Protein AF-A0A9X3HU05-F1 (afdb_monomer_lite)

Structure (mmCIF, N/CA/C/O backbone):
data_AF-A0A9X3HU05-F1
#
_entry.id   AF-A0A9X3HU05-F1
#
loop_
_atom_site.group_PDB
_atom_site.id
_atom_site.type_symbol
_atom_site.label_atom_id
_atom_site.label_alt_id
_atom_site.label_comp_id
_atom_site.label_asym_id
_atom_site.label_entity_id
_atom_site.label_seq_id
_atom_site.pdbx_PDB_ins_code
_atom_site.Cartn_x
_atom_site.Cartn_y
_atom_site.Cartn_z
_atom_site.occupancy
_atom_site.B_iso_or_equiv
_atom_site.auth_seq_id
_atom_site.auth_comp_id
_atom_site.auth_asym_id
_atom_site.auth_atom_id
_atom_site.pdbx_PDB_model_num
ATOM 1 N N . LEU A 1 1 ? 10.116 -12.527 9.201 1.00 51.62 1 LEU A N 1
ATOM 2 C CA . LEU A 1 1 ? 9.629 -12.892 7.849 1.00 51.62 1 LEU A CA 1
ATOM 3 C C . LEU A 1 1 ? 10.743 -13.505 7.012 1.00 51.62 1 LEU A C 1
ATOM 5 O O . LEU A 1 1 ? 10.622 -14.679 6.705 1.00 51.62 1 LEU A O 1
ATOM 9 N N . ALA A 1 2 ? 11.841 -12.784 6.752 1.00 57.22 2 ALA A N 1
ATOM 10 C CA . ALA A 1 2 ? 12.994 -13.308 6.006 1.00 57.22 2 ALA A CA 1
ATOM 11 C C . ALA A 1 2 ? 13.538 -14.643 6.559 1.00 57.22 2 ALA A C 1
ATOM 13 O O . ALA A 1 2 ? 13.707 -15.584 5.799 1.00 57.22 2 ALA A O 1
ATOM 14 N N . SER A 1 3 ? 13.703 -14.777 7.881 1.00 61.94 3 SER A N 1
ATOM 15 C CA . SER A 1 3 ? 14.203 -16.021 8.495 1.00 61.94 3 SER A CA 1
ATOM 16 C C . SER A 1 3 ? 13.228 -17.201 8.402 1.00 61.94 3 SER A C 1
ATOM 18 O O . SER A 1 3 ? 13.656 -18.339 8.285 1.00 61.94 3 SER A O 1
ATOM 20 N N . ILE A 1 4 ? 11.917 -16.934 8.432 1.00 67.75 4 ILE A N 1
ATOM 21 C CA . ILE A 1 4 ? 10.882 -17.976 8.315 1.00 67.75 4 ILE A CA 1
ATOM 22 C C . ILE A 1 4 ? 10.811 -18.467 6.866 1.00 67.75 4 ILE A C 1
ATOM 24 O O . ILE A 1 4 ? 10.758 -19.668 6.641 1.00 67.75 4 ILE A O 1
ATOM 28 N N . LEU A 1 5 ? 10.887 -17.543 5.901 1.00 62.59 5 LEU A N 1
ATOM 29 C CA . LEU A 1 5 ? 10.978 -17.853 4.473 1.00 62.59 5 LEU A CA 1
ATOM 30 C C . LEU A 1 5 ? 12.241 -18.650 4.147 1.00 62.59 5 LEU A C 1
ATOM 32 O O . LEU A 1 5 ? 12.163 -19.660 3.457 1.00 62.59 5 LEU A O 1
ATOM 36 N N . HIS A 1 6 ? 13.387 -18.234 4.689 1.00 67.19 6 HIS A N 1
ATOM 37 C CA . HIS A 1 6 ? 14.652 -18.935 4.495 1.00 67.19 6 HIS A CA 1
ATOM 38 C C . HIS A 1 6 ? 14.577 -20.381 4.996 1.00 67.19 6 HIS A C 1
ATOM 40 O O . HIS A 1 6 ? 14.910 -21.295 4.252 1.00 67.19 6 HIS A O 1
ATOM 46 N N . PHE A 1 7 ? 14.025 -20.588 6.194 1.00 69.88 7 PHE A N 1
ATOM 47 C CA . PHE A 1 7 ? 13.842 -21.923 6.760 1.00 69.88 7 PHE A CA 1
ATOM 48 C C . PHE A 1 7 ? 12.884 -22.790 5.924 1.00 69.88 7 PHE A C 1
ATOM 50 O O . PHE A 1 7 ? 13.154 -23.966 5.686 1.00 69.88 7 PHE A O 1
ATOM 57 N N . THR A 1 8 ? 11.781 -22.223 5.419 1.00 66.31 8 THR A N 1
ATOM 58 C CA . THR A 1 8 ? 10.846 -22.960 4.550 1.00 66.31 8 THR A CA 1
ATOM 59 C C . THR A 1 8 ? 11.425 -23.295 3.174 1.00 66.31 8 THR A C 1
ATOM 61 O O . THR A 1 8 ? 11.107 -24.354 2.641 1.00 66.31 8 THR A O 1
ATOM 64 N N . TYR A 1 9 ? 12.282 -22.439 2.611 1.00 66.06 9 TYR A N 1
ATOM 65 C CA . TYR A 1 9 ? 12.933 -22.689 1.321 1.00 66.06 9 TYR A CA 1
ATOM 66 C C . TYR A 1 9 ? 14.074 -23.703 1.427 1.00 66.06 9 TYR A C 1
ATOM 68 O O . TYR A 1 9 ? 14.198 -24.566 0.565 1.00 66.06 9 TYR A O 1
ATOM 76 N N . GLU A 1 10 ? 14.851 -23.662 2.511 1.00 65.75 10 GLU A N 1
ATOM 77 C CA . GLU A 1 10 ? 15.947 -24.608 2.751 1.00 65.75 10 GLU A CA 1
ATOM 78 C C . GLU A 1 10 ? 15.428 -26.031 3.028 1.00 65.75 10 GLU A C 1
ATOM 80 O O . GLU A 1 10 ? 16.013 -27.011 2.577 1.00 65.75 10 GLU A O 1
ATOM 85 N N . THR A 1 11 ? 14.277 -26.153 3.703 1.00 67.44 11 THR A N 1
ATOM 86 C CA . THR A 1 11 ? 13.658 -27.459 4.009 1.00 67.44 11 THR A CA 1
ATOM 87 C C . THR A 1 11 ? 12.870 -28.039 2.822 1.00 67.44 11 THR A C 1
ATOM 89 O O . THR A 1 11 ? 12.583 -29.234 2.797 1.00 67.44 11 THR A O 1
ATOM 92 N N . GLY A 1 12 ? 12.475 -27.200 1.856 1.00 63.91 12 GLY A N 1
ATOM 93 C CA . GLY A 1 12 ? 11.529 -27.558 0.795 1.00 63.91 12 GLY A CA 1
ATOM 94 C C . GLY A 1 12 ? 12.118 -27.830 -0.591 1.00 63.91 12 GLY A C 1
ATOM 95 O O . GLY A 1 12 ? 11.363 -28.283 -1.443 1.00 63.91 12 GLY A O 1
ATOM 96 N N . ASP A 1 13 ? 13.396 -27.522 -0.848 1.00 54.66 13 ASP A N 1
ATOM 97 C CA . ASP A 1 13 ? 14.042 -27.544 -2.185 1.00 54.66 13 ASP A CA 1
ATOM 98 C C . ASP A 1 13 ? 13.205 -26.885 -3.312 1.00 54.66 13 ASP A C 1
ATOM 100 O O . ASP A 1 13 ? 13.359 -27.146 -4.504 1.00 54.66 13 ASP A O 1
ATOM 104 N N . LEU A 1 14 ? 12.281 -25.999 -2.934 1.00 57.66 14 LEU A N 1
ATOM 105 C CA . LEU A 1 14 ? 11.483 -25.188 -3.841 1.00 57.66 14 LEU A CA 1
ATOM 106 C C . LEU A 1 14 ? 12.130 -23.805 -3.917 1.00 57.66 14 LEU A C 1
ATOM 108 O O . LEU A 1 14 ? 12.356 -23.174 -2.887 1.00 57.66 14 LEU A O 1
ATOM 112 N N . LEU A 1 15 ? 12.354 -23.315 -5.141 1.00 53.44 15 LEU A N 1
ATOM 113 C CA . LEU A 1 15 ? 12.816 -21.950 -5.450 1.00 53.44 15 LEU A CA 1
ATOM 114 C C . LEU A 1 15 ? 14.292 -21.639 -5.117 1.00 53.44 15 LEU A C 1
ATOM 116 O O . LEU A 1 15 ? 14.658 -20.472 -5.026 1.00 53.44 15 LEU A O 1
ATOM 120 N N . ASN A 1 16 ? 15.171 -22.646 -5.047 1.00 53.44 16 ASN A N 1
ATOM 121 C CA . ASN A 1 16 ? 16.628 -22.435 -4.938 1.00 53.44 16 ASN A CA 1
ATOM 122 C C . ASN A 1 16 ? 17.303 -22.038 -6.275 1.00 53.44 16 ASN A C 1
ATOM 124 O O . ASN A 1 16 ? 18.523 -22.095 -6.419 1.00 53.44 16 ASN A O 1
ATOM 128 N N . GLN A 1 17 ? 16.513 -21.675 -7.290 1.00 56.03 17 GLN A N 1
ATOM 129 C CA . GLN A 1 17 ? 17.034 -21.208 -8.571 1.00 56.03 17 GLN A CA 1
ATOM 130 C C . GLN A 1 17 ? 17.446 -19.743 -8.427 1.00 56.03 17 GLN A C 1
ATOM 132 O O . GLN A 1 17 ? 16.657 -18.903 -7.994 1.00 56.03 17 GLN A O 1
ATOM 137 N N . THR A 1 18 ? 18.691 -19.437 -8.787 1.00 55.31 18 THR A N 1
ATOM 138 C CA . THR A 1 18 ? 19.210 -18.071 -8.855 1.00 55.31 18 THR A CA 1
ATOM 139 C C . THR A 1 18 ? 18.278 -17.230 -9.716 1.00 55.31 18 THR A C 1
ATOM 141 O O . THR A 1 18 ? 18.025 -17.572 -10.871 1.00 55.31 18 THR A O 1
ATOM 144 N N . ALA A 1 19 ? 17.757 -16.135 -9.158 1.00 56.59 19 ALA A N 1
ATOM 145 C CA . ALA A 1 19 ? 16.937 -15.193 -9.903 1.00 56.59 19 ALA A CA 1
ATOM 146 C C . ALA A 1 19 ? 17.760 -14.647 -11.079 1.00 56.59 19 ALA A C 1
ATOM 148 O O . ALA A 1 19 ? 18.665 -13.833 -10.892 1.00 56.59 19 ALA A O 1
ATOM 149 N N . VAL A 1 20 ? 17.480 -15.138 -12.287 1.00 56.09 20 VAL A N 1
ATOM 150 C CA . VAL A 1 20 ? 18.101 -14.639 -13.512 1.00 56.09 20 VAL A CA 1
ATOM 151 C C . VAL A 1 20 ? 17.460 -13.288 -13.795 1.00 56.09 20 VAL A C 1
ATOM 153 O O . VAL A 1 20 ? 16.343 -13.206 -14.302 1.00 56.09 20 VAL A O 1
ATOM 156 N N . THR A 1 21 ? 18.140 -12.212 -13.411 1.00 56.50 21 THR A N 1
ATOM 157 C CA . THR A 1 21 ? 17.694 -10.860 -13.733 1.00 56.50 21 THR A CA 1
ATOM 158 C C . THR A 1 21 ? 17.772 -10.686 -15.243 1.00 56.50 21 THR A C 1
ATOM 160 O O . THR A 1 21 ? 18.860 -10.658 -15.810 1.00 56.50 21 THR A O 1
ATOM 163 N N . ILE A 1 22 ? 16.612 -10.570 -15.892 1.00 61.44 22 ILE A N 1
ATOM 164 C CA . ILE A 1 22 ? 16.466 -10.449 -17.356 1.00 61.44 22 ILE A CA 1
ATOM 165 C C . ILE A 1 22 ? 17.223 -9.225 -17.909 1.00 61.44 22 ILE A C 1
ATOM 167 O O . ILE A 1 22 ? 17.515 -9.152 -19.100 1.00 61.44 22 ILE A O 1
ATOM 171 N N . TRP A 1 23 ? 17.562 -8.264 -17.049 1.00 61.09 23 TRP A N 1
ATOM 172 C CA . TRP A 1 23 ? 18.240 -7.036 -17.421 1.00 61.09 23 TRP A CA 1
ATOM 173 C C . TRP A 1 23 ? 19.420 -6.743 -16.496 1.00 61.09 23 TRP A C 1
ATOM 175 O O . TRP A 1 23 ? 19.241 -6.535 -15.295 1.00 61.09 23 TRP A O 1
ATOM 185 N N . GLN A 1 24 ? 20.612 -6.661 -17.080 1.00 62.22 24 GLN A N 1
ATOM 186 C CA . GLN A 1 24 ? 21.824 -6.183 -16.430 1.00 62.22 24 GLN A CA 1
ATOM 187 C C . GLN A 1 24 ? 22.458 -5.170 -17.395 1.00 62.22 24 GLN A C 1
ATOM 189 O O . GLN A 1 24 ? 22.859 -5.566 -18.486 1.00 62.22 24 GLN A O 1
ATOM 194 N N . PRO A 1 25 ? 22.442 -3.859 -17.093 1.00 62.81 25 PRO A N 1
ATOM 195 C CA . PRO A 1 25 ? 23.038 -2.874 -17.983 1.00 62.81 25 PRO A CA 1
ATOM 196 C C . PRO A 1 25 ? 24.553 -3.086 -18.016 1.00 62.81 25 PRO A C 1
ATOM 198 O O . PRO A 1 25 ? 25.194 -3.096 -16.963 1.00 62.81 25 PRO A O 1
ATOM 201 N N . ASP A 1 26 ? 25.109 -3.258 -19.215 1.00 66.81 26 ASP A N 1
ATOM 202 C CA . ASP A 1 26 ? 26.555 -3.310 -19.407 1.00 66.81 26 ASP A CA 1
ATOM 203 C C . ASP A 1 26 ? 27.175 -2.002 -18.904 1.00 66.81 26 ASP A C 1
ATOM 205 O O . ASP A 1 26 ? 26.731 -0.901 -19.247 1.00 66.81 26 ASP A O 1
ATOM 209 N N . LEU A 1 27 ? 28.184 -2.119 -18.040 1.00 64.44 27 LEU A N 1
ATOM 210 C CA . LEU A 1 27 ? 28.940 -0.969 -17.561 1.00 64.44 27 LEU A CA 1
ATOM 211 C C . LEU A 1 27 ? 29.695 -0.384 -18.756 1.00 64.44 27 LEU A C 1
ATOM 213 O O . LEU A 1 27 ? 30.593 -1.025 -19.294 1.00 64.44 27 LEU A O 1
ATOM 217 N N . ALA A 1 28 ? 29.317 0.820 -19.184 1.00 59.78 28 ALA A N 1
ATOM 218 C CA . ALA A 1 28 ? 30.027 1.529 -20.238 1.00 59.78 28 ALA A CA 1
ATOM 219 C C . ALA A 1 28 ? 31.490 1.749 -19.812 1.00 59.78 28 ALA A C 1
ATOM 221 O O . ALA A 1 28 ? 31.755 2.436 -18.825 1.00 59.78 28 ALA A O 1
ATOM 222 N N . GLU A 1 29 ? 32.431 1.161 -20.554 1.00 64.31 29 GLU A N 1
ATOM 223 C CA . GLU A 1 29 ? 33.877 1.277 -20.307 1.00 64.31 29 GLU A CA 1
ATOM 224 C C . GLU A 1 29 ? 34.433 2.675 -20.662 1.00 64.31 29 GLU A C 1
ATOM 226 O O . GLU A 1 29 ? 35.553 3.011 -20.276 1.00 64.31 29 GLU A O 1
ATOM 231 N N . ASP A 1 30 ? 33.646 3.523 -21.342 1.00 65.69 30 ASP A N 1
ATOM 232 C CA . ASP A 1 30 ? 34.077 4.840 -21.823 1.00 65.69 30 ASP A CA 1
ATOM 233 C C . ASP A 1 30 ? 33.712 6.004 -20.867 1.00 65.69 30 ASP A C 1
ATOM 235 O O . ASP A 1 30 ? 32.532 6.256 -20.607 1.00 65.69 30 ASP A O 1
ATOM 239 N N . PRO A 1 31 ? 34.687 6.824 -20.417 1.00 68.88 31 PRO A N 1
ATOM 240 C CA . PRO A 1 31 ? 34.498 7.892 -19.422 1.00 68.88 31 PRO A CA 1
ATOM 241 C C . PRO A 1 31 ? 33.864 9.186 -19.981 1.00 68.88 31 PRO A C 1
ATOM 243 O O . PRO A 1 31 ? 34.002 10.261 -19.393 1.00 68.88 31 PRO A O 1
ATOM 246 N N . SER A 1 32 ? 33.190 9.132 -21.134 1.00 83.75 32 SER A N 1
ATOM 247 C CA . SER A 1 32 ? 32.610 10.321 -21.771 1.00 83.75 32 SER A CA 1
ATOM 248 C C . SER A 1 32 ? 31.313 10.755 -21.084 1.00 83.75 32 SER A C 1
ATOM 250 O O . SER A 1 32 ? 30.319 10.026 -21.081 1.00 83.75 32 SER A O 1
ATOM 252 N N . TYR A 1 33 ? 31.278 11.992 -20.575 1.00 84.69 33 TYR A N 1
ATOM 253 C CA . TYR A 1 33 ? 30.097 12.573 -19.920 1.00 84.69 33 TYR A CA 1
ATOM 254 C C . TYR A 1 33 ? 28.836 12.574 -20.805 1.00 84.69 33 TYR A C 1
ATOM 256 O O . TYR A 1 33 ? 27.724 12.488 -20.288 1.00 84.69 33 TYR A O 1
ATOM 264 N N . LEU A 1 34 ? 28.990 12.645 -22.134 1.00 84.69 34 LEU A N 1
ATOM 265 C CA . LEU A 1 34 ? 27.863 12.605 -23.075 1.00 84.69 34 LEU A CA 1
ATOM 266 C C . LEU A 1 34 ? 27.272 11.198 -23.219 1.00 84.69 34 LEU A C 1
ATOM 268 O O . LEU A 1 34 ? 26.053 11.055 -23.283 1.00 84.69 34 LEU A O 1
ATOM 272 N N . VAL A 1 35 ? 28.121 10.167 -23.238 1.00 83.12 35 VAL A N 1
ATOM 273 C CA . VAL A 1 35 ? 27.680 8.763 -23.294 1.00 83.12 35 VAL A CA 1
ATOM 274 C C . VAL A 1 35 ? 26.987 8.392 -21.987 1.00 83.12 35 VAL A C 1
ATOM 276 O O . VAL A 1 35 ? 25.893 7.834 -22.011 1.00 83.12 35 VAL A O 1
ATOM 279 N N . TRP A 1 36 ? 27.555 8.814 -20.854 1.00 84.69 36 TRP A N 1
ATOM 280 C CA . TRP A 1 36 ? 26.912 8.677 -19.549 1.00 84.69 36 TRP A CA 1
ATOM 281 C C . TRP A 1 36 ? 25.520 9.332 -19.514 1.00 84.69 36 TRP A C 1
ATOM 283 O O . TRP A 1 36 ? 24.554 8.701 -19.087 1.00 84.69 36 TRP A O 1
ATOM 293 N N . ALA A 1 37 ? 25.381 10.567 -20.012 1.00 88.12 37 ALA A N 1
ATOM 294 C CA . ALA A 1 37 ? 24.096 11.269 -20.024 1.00 88.12 37 ALA A CA 1
ATOM 295 C C . ALA A 1 37 ? 23.044 10.566 -20.906 1.00 88.12 37 ALA A C 1
ATOM 297 O O . ALA A 1 37 ? 21.867 10.517 -20.543 1.00 88.12 37 ALA A O 1
ATOM 298 N N . LEU A 1 38 ? 23.458 9.995 -22.043 1.00 88.50 38 LEU A N 1
ATOM 299 C CA . LEU A 1 38 ? 22.576 9.232 -22.931 1.00 88.50 38 LEU A CA 1
ATOM 300 C C . LEU A 1 38 ? 22.139 7.895 -22.316 1.00 88.50 38 LEU A C 1
ATOM 302 O O . LEU A 1 38 ? 20.950 7.576 -22.363 1.00 88.50 38 LEU A O 1
ATOM 306 N N . GLU A 1 39 ? 23.047 7.141 -21.693 1.00 85.38 39 GLU A N 1
ATOM 307 C CA . GLU A 1 39 ? 22.698 5.897 -20.985 1.00 85.38 39 GLU A CA 1
ATOM 308 C C . GLU A 1 39 ? 21.802 6.170 -19.764 1.00 85.38 39 GLU A C 1
ATOM 310 O O . GLU A 1 39 ? 20.858 5.419 -19.488 1.00 85.38 39 GLU A O 1
ATOM 315 N N . GLN A 1 40 ? 22.003 7.299 -19.078 1.00 88.00 40 GLN A N 1
ATOM 316 C CA . GLN A 1 40 ? 21.120 7.739 -17.999 1.00 88.00 40 GLN A CA 1
ATOM 317 C C . GLN A 1 40 ? 19.714 8.085 -18.517 1.00 88.00 40 GLN A C 1
ATOM 319 O O . GLN A 1 40 ? 18.714 7.672 -17.923 1.00 88.00 40 GLN A O 1
ATOM 324 N N . LEU A 1 41 ? 19.616 8.801 -19.643 1.00 92.12 41 LEU A N 1
ATOM 325 C CA . LEU A 1 41 ? 18.335 9.120 -20.278 1.00 92.12 41 LEU A CA 1
ATOM 326 C C . LEU A 1 41 ? 17.602 7.847 -20.720 1.00 92.12 41 LEU A C 1
ATOM 328 O O . LEU A 1 41 ? 16.411 7.693 -20.449 1.00 92.12 41 LEU A O 1
ATOM 332 N N . LYS A 1 42 ? 18.318 6.912 -21.350 1.00 88.62 42 LYS A N 1
ATOM 333 C CA . LYS A 1 42 ? 17.794 5.601 -21.748 1.00 88.62 42 LYS A CA 1
ATOM 334 C C . LYS A 1 42 ? 17.264 4.828 -20.544 1.00 88.62 42 LYS A C 1
ATOM 336 O O . LYS A 1 42 ? 16.158 4.298 -20.613 1.00 88.62 42 LYS A O 1
ATOM 341 N N . SER A 1 43 ? 17.990 4.839 -19.427 1.00 87.69 43 SER A N 1
ATOM 342 C CA . SER A 1 43 ? 17.547 4.225 -18.170 1.00 87.69 43 SER A CA 1
ATOM 343 C C . SER A 1 43 ? 16.250 4.851 -17.648 1.00 87.69 43 SER A C 1
ATOM 345 O O . SER A 1 43 ? 15.333 4.125 -17.265 1.00 87.69 43 SER A O 1
ATOM 347 N N . PHE A 1 44 ? 16.113 6.181 -17.696 1.00 92.19 44 PHE A N 1
ATOM 348 C CA . PHE A 1 44 ? 14.866 6.851 -17.307 1.00 92.19 44 PHE A CA 1
ATOM 349 C C . PHE A 1 44 ? 13.689 6.497 -18.213 1.00 92.19 44 PHE A C 1
ATOM 351 O O . PHE A 1 44 ? 12.603 6.219 -17.707 1.00 92.19 44 PHE A O 1
ATOM 358 N N . VAL A 1 45 ? 13.897 6.460 -19.531 1.00 93.06 45 VAL A N 1
ATOM 359 C CA . VAL A 1 45 ? 12.861 6.038 -20.487 1.00 93.06 45 VAL A CA 1
ATOM 360 C C . VAL A 1 45 ? 12.431 4.594 -20.216 1.00 93.06 45 VAL A C 1
ATOM 362 O O . VAL A 1 45 ? 11.239 4.295 -20.233 1.00 93.06 45 VAL A O 1
ATOM 365 N N . MET A 1 46 ? 13.382 3.712 -19.899 1.00 87.81 46 MET A N 1
ATOM 366 C CA . MET A 1 46 ? 13.118 2.315 -19.547 1.00 87.81 46 MET A CA 1
ATOM 367 C C . MET A 1 46 ? 12.278 2.190 -18.272 1.00 87.81 46 MET A C 1
ATOM 369 O O . MET A 1 46 ? 11.224 1.556 -18.294 1.00 87.81 46 MET A O 1
ATOM 373 N N . ILE A 1 47 ? 12.690 2.843 -17.179 1.00 88.44 47 ILE A N 1
ATOM 374 C CA . ILE A 1 47 ? 11.934 2.846 -15.915 1.00 88.44 47 ILE A CA 1
ATOM 375 C C . ILE A 1 47 ? 10.528 3.412 -16.142 1.00 88.44 47 ILE A C 1
ATOM 377 O O . ILE A 1 47 ? 9.546 2.834 -15.678 1.00 88.44 47 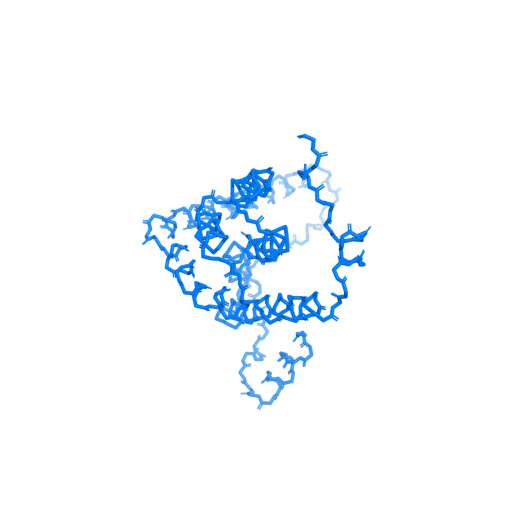ILE A O 1
ATOM 381 N N . PHE A 1 48 ? 10.411 4.503 -16.902 1.00 92.12 48 PHE A N 1
ATOM 382 C CA . PHE A 1 48 ? 9.123 5.098 -17.240 1.00 92.12 48 PHE A CA 1
ATOM 383 C C . PHE A 1 48 ? 8.218 4.127 -18.009 1.00 92.12 48 PHE A C 1
ATOM 385 O O . PHE A 1 48 ? 7.035 4.005 -17.683 1.00 92.12 48 PHE A O 1
ATOM 392 N N . ALA A 1 49 ? 8.755 3.410 -18.999 1.00 91.38 49 ALA A N 1
ATOM 393 C CA . ALA A 1 49 ? 8.007 2.415 -19.761 1.00 91.38 49 ALA A CA 1
ATOM 394 C C . ALA A 1 49 ? 7.541 1.254 -18.866 1.00 91.38 49 ALA A C 1
ATOM 396 O O . ALA A 1 49 ? 6.364 0.892 -18.898 1.00 91.38 49 ALA A O 1
ATOM 397 N N . VAL A 1 50 ? 8.427 0.730 -18.014 1.00 88.69 50 VAL A N 1
ATOM 398 C CA . VAL A 1 50 ? 8.113 -0.339 -17.053 1.00 88.69 50 VAL A CA 1
ATOM 399 C C . VAL A 1 50 ? 6.992 0.076 -16.097 1.00 88.69 50 VAL A C 1
ATOM 401 O O . VAL A 1 50 ? 5.991 -0.632 -15.978 1.00 88.69 50 VAL A O 1
ATOM 404 N N . VAL A 1 51 ? 7.114 1.244 -15.459 1.00 89.94 51 VAL A N 1
ATOM 405 C CA . VAL A 1 51 ? 6.087 1.763 -14.540 1.00 89.94 51 VAL A CA 1
ATOM 406 C C . VAL A 1 51 ? 4.777 2.033 -15.286 1.00 89.94 51 VAL A C 1
ATOM 408 O O . VAL A 1 51 ? 3.705 1.724 -14.774 1.00 89.94 51 VAL A O 1
ATOM 411 N N . SER A 1 52 ? 4.832 2.534 -16.522 1.00 92.62 52 SER A N 1
ATOM 412 C CA . SER A 1 52 ? 3.632 2.766 -17.337 1.00 92.62 52 SER A CA 1
ATOM 413 C C . SER A 1 52 ? 2.879 1.469 -17.645 1.00 92.62 52 SER A C 1
ATOM 415 O O . SER A 1 52 ? 1.655 1.422 -17.506 1.00 92.62 52 SER A O 1
ATOM 417 N N . VAL A 1 53 ? 3.594 0.403 -18.020 1.00 91.38 53 VAL A N 1
ATOM 418 C CA . VAL A 1 53 ? 3.003 -0.924 -18.256 1.00 91.38 53 VAL A CA 1
ATOM 419 C C . VAL A 1 53 ? 2.415 -1.491 -16.965 1.00 91.38 53 VAL A C 1
ATOM 421 O O . VAL A 1 53 ? 1.283 -1.972 -16.973 1.00 91.38 53 VAL A O 1
ATOM 424 N N . LEU A 1 54 ? 3.127 -1.380 -15.842 1.00 90.38 54 LEU A N 1
ATOM 425 C CA . LEU A 1 54 ? 2.631 -1.800 -14.531 1.00 90.38 54 LEU A CA 1
ATOM 426 C C . LEU A 1 54 ? 1.323 -1.086 -14.159 1.00 90.38 54 LEU A C 1
ATOM 428 O O . LEU A 1 54 ? 0.338 -1.737 -13.811 1.00 90.38 54 LEU A O 1
ATOM 432 N N . LEU A 1 55 ? 1.293 0.247 -14.255 1.00 90.31 55 LEU A N 1
ATOM 433 C CA . LEU A 1 55 ? 0.106 1.048 -13.946 1.00 90.31 55 LEU A CA 1
ATOM 434 C C . LEU A 1 55 ? -1.057 0.713 -14.886 1.00 90.31 55 LEU A C 1
ATOM 436 O O . LEU A 1 55 ? -2.212 0.674 -14.455 1.00 90.31 55 LEU A O 1
ATOM 440 N N . PHE A 1 56 ? -0.768 0.429 -16.158 1.00 92.50 56 PHE A N 1
ATOM 441 C CA . PHE A 1 56 ? -1.768 -0.049 -17.107 1.00 92.50 56 PHE A CA 1
ATOM 442 C C . PHE A 1 56 ? -2.361 -1.396 -16.669 1.00 92.50 56 PHE A C 1
ATOM 444 O O . PHE A 1 56 ? -3.584 -1.524 -16.594 1.00 92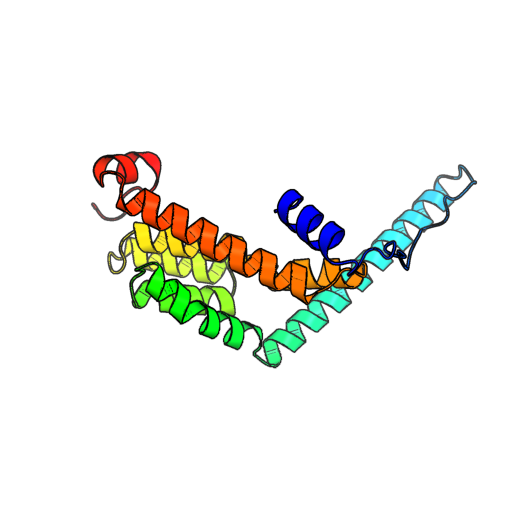.50 56 PHE A O 1
ATOM 451 N N . VAL A 1 57 ? -1.520 -2.366 -16.294 1.00 89.94 57 VAL A N 1
ATOM 452 C CA . VAL A 1 57 ? -1.953 -3.671 -15.766 1.00 89.94 57 VAL A CA 1
ATOM 453 C C . VAL A 1 57 ? -2.796 -3.496 -14.503 1.00 89.94 57 VAL A C 1
ATOM 455 O O . VAL A 1 57 ? -3.899 -4.033 -14.431 1.00 89.94 57 VAL A O 1
ATOM 458 N N . LEU A 1 58 ? -2.354 -2.684 -13.539 1.00 87.25 58 LEU A N 1
ATOM 459 C CA . LEU A 1 58 ? -3.123 -2.372 -12.329 1.00 87.25 58 LEU A CA 1
ATOM 460 C C . LEU A 1 58 ? -4.507 -1.800 -12.657 1.00 87.25 58 LEU A C 1
ATOM 462 O O . LEU A 1 58 ? -5.507 -2.188 -12.050 1.00 87.25 58 LEU A O 1
ATOM 466 N N . LYS A 1 59 ? -4.592 -0.916 -13.656 1.00 89.00 59 LYS A N 1
ATOM 467 C CA . LYS A 1 59 ? -5.861 -0.334 -14.104 1.00 89.00 59 LYS A CA 1
ATOM 468 C C . LYS A 1 59 ? -6.781 -1.377 -14.741 1.00 89.00 59 LYS A C 1
ATOM 470 O O . LYS A 1 59 ? -7.987 -1.345 -14.495 1.00 89.00 59 LYS A O 1
ATOM 475 N N . VAL A 1 60 ? -6.228 -2.324 -15.499 1.00 90.81 60 VAL A N 1
ATOM 476 C CA . VAL A 1 60 ? -6.974 -3.471 -16.043 1.00 90.81 60 VAL A CA 1
ATOM 477 C C . VAL A 1 60 ? -7.470 -4.383 -14.916 1.00 90.81 60 VAL A C 1
ATOM 479 O O . VAL A 1 60 ? -8.657 -4.703 -14.873 1.00 90.81 60 VAL A O 1
ATOM 482 N N . LEU A 1 61 ? -6.617 -4.734 -13.948 1.00 86.75 61 LEU A N 1
ATOM 483 C CA . LEU A 1 61 ? -6.991 -5.525 -12.764 1.00 86.75 61 LEU A CA 1
ATOM 484 C C . LEU A 1 61 ? -8.120 -4.858 -11.962 1.00 86.75 61 LEU A C 1
ATOM 486 O O . LEU A 1 61 ? -9.053 -5.527 -11.505 1.00 86.75 61 LEU A O 1
ATOM 490 N N . LYS A 1 62 ? -8.063 -3.528 -11.827 1.00 83.94 62 LYS A N 1
ATOM 491 C CA . LYS A 1 62 ? -9.109 -2.717 -11.194 1.00 83.94 62 LYS A CA 1
ATOM 492 C C . LYS A 1 62 ? -10.425 -2.773 -11.971 1.00 83.94 62 LYS A C 1
ATOM 494 O O . LYS A 1 62 ? -11.482 -2.882 -11.350 1.00 83.94 62 LYS A O 1
ATOM 499 N N . LEU A 1 63 ? -10.371 -2.750 -13.306 1.00 87.38 63 LEU A N 1
ATOM 500 C CA . LEU A 1 63 ? -11.549 -2.873 -14.174 1.00 87.38 63 LEU A CA 1
ATOM 501 C C . LEU A 1 63 ? -12.222 -4.249 -14.033 1.00 87.38 63 LEU A C 1
ATOM 503 O O . LEU A 1 63 ? -13.445 -4.325 -13.954 1.00 87.38 63 LEU A O 1
ATOM 507 N N . ILE A 1 64 ? -11.422 -5.317 -13.935 1.00 90.12 64 ILE A N 1
ATOM 508 C CA . ILE A 1 64 ? -11.893 -6.698 -13.711 1.00 90.12 64 ILE A CA 1
ATOM 509 C C . ILE A 1 64 ? -12.494 -6.862 -12.300 1.00 90.12 64 ILE A C 1
ATOM 511 O O . ILE A 1 64 ? -13.287 -7.767 -12.050 1.00 90.12 64 ILE A O 1
ATOM 515 N N . GLY A 1 65 ? -12.168 -5.963 -11.367 1.00 83.62 65 GLY A N 1
ATOM 516 C CA . GLY A 1 65 ? -12.719 -5.964 -10.013 1.00 83.62 65 GLY A CA 1
ATOM 517 C C . GLY A 1 65 ? -11.974 -6.873 -9.035 1.00 83.62 65 GLY A C 1
ATOM 518 O O . GLY A 1 65 ? -12.507 -7.172 -7.967 1.00 83.62 65 GLY A O 1
ATOM 519 N N . ILE A 1 66 ? -10.736 -7.272 -9.348 1.00 84.62 66 ILE A N 1
ATOM 520 C CA . ILE A 1 66 ? -9.903 -8.109 -8.464 1.00 84.62 66 ILE A CA 1
ATOM 521 C C . ILE A 1 66 ? -9.652 -7.404 -7.124 1.00 84.62 66 ILE A C 1
ATOM 523 O O . ILE A 1 66 ? -9.796 -8.010 -6.066 1.00 84.62 66 ILE A O 1
ATOM 527 N N . GLU A 1 67 ? -9.386 -6.097 -7.158 1.00 79.00 67 GLU A N 1
ATOM 528 C CA . GLU A 1 67 ? -9.223 -5.254 -5.965 1.00 79.00 67 GLU A CA 1
ATOM 529 C C . GLU A 1 67 ? -10.466 -5.304 -5.055 1.00 79.00 67 GLU A C 1
ATOM 531 O O . GLU A 1 67 ? -10.356 -5.443 -3.836 1.00 79.00 67 GLU A O 1
ATOM 536 N N . LYS A 1 68 ? -11.670 -5.285 -5.650 1.00 80.50 68 LYS A N 1
ATOM 537 C CA . LYS A 1 68 ? -12.937 -5.404 -4.909 1.00 80.50 68 LYS A CA 1
ATOM 538 C C . LYS A 1 68 ? -13.106 -6.798 -4.311 1.00 80.50 68 LYS A C 1
ATOM 540 O O . LYS A 1 68 ? -13.535 -6.917 -3.165 1.00 80.50 68 LYS A O 1
ATOM 545 N N . ALA A 1 69 ? -12.764 -7.844 -5.064 1.00 83.94 69 ALA A N 1
ATOM 546 C CA . ALA A 1 69 ? -12.825 -9.221 -4.583 1.00 83.94 69 ALA A CA 1
ATOM 547 C C . ALA A 1 69 ? -11.897 -9.431 -3.376 1.00 83.94 69 ALA A C 1
ATOM 549 O O . ALA A 1 69 ? -12.320 -9.987 -2.363 1.00 83.94 69 ALA A O 1
ATOM 550 N N . MET A 1 70 ? -10.675 -8.896 -3.437 1.00 81.81 70 MET A N 1
ATOM 551 C CA . MET A 1 70 ? -9.746 -8.892 -2.308 1.00 81.81 70 MET A CA 1
ATOM 552 C C . MET A 1 70 ? -10.322 -8.136 -1.110 1.00 81.81 70 MET A C 1
ATOM 554 O O . MET A 1 70 ? -10.353 -8.675 -0.009 1.00 81.81 70 MET A O 1
ATOM 558 N N . ALA A 1 71 ? -10.854 -6.927 -1.304 1.00 78.94 71 ALA A N 1
ATOM 559 C CA . ALA A 1 71 ? -11.451 -6.159 -0.211 1.00 78.94 71 ALA A CA 1
ATOM 560 C C . ALA A 1 71 ? -12.611 -6.915 0.476 1.00 78.94 71 ALA A C 1
ATOM 562 O O . ALA A 1 71 ? -12.744 -6.886 1.701 1.00 78.94 71 ALA A O 1
ATOM 563 N N . ILE A 1 72 ? -13.420 -7.649 -0.295 1.00 82.56 72 ILE A N 1
ATOM 564 C CA . ILE A 1 72 ? -14.486 -8.512 0.235 1.00 82.56 72 ILE A CA 1
ATOM 565 C C . ILE A 1 72 ? -13.904 -9.706 1.002 1.00 82.56 72 ILE A C 1
ATOM 567 O O . ILE A 1 72 ? -14.424 -10.044 2.066 1.00 82.56 72 ILE A O 1
ATOM 571 N N . LEU A 1 73 ? -12.814 -10.306 0.520 1.00 84.19 73 LEU A N 1
ATOM 572 C CA . LEU A 1 73 ? -12.111 -11.391 1.210 1.00 84.19 73 LEU A CA 1
ATOM 573 C C . LEU A 1 73 ? -11.502 -10.938 2.549 1.00 84.19 73 LEU A C 1
ATOM 575 O O . LEU A 1 73 ? -11.453 -11.716 3.499 1.00 84.19 73 LEU A O 1
ATOM 579 N N . LEU A 1 74 ? -11.098 -9.670 2.667 1.00 82.75 74 LEU A N 1
ATOM 580 C CA . LEU A 1 74 ? -10.609 -9.091 3.923 1.00 82.75 74 LEU A CA 1
ATOM 581 C C . LEU A 1 74 ? -11.726 -8.754 4.921 1.00 82.75 74 LEU A C 1
ATOM 583 O O . LEU A 1 74 ? -11.465 -8.601 6.115 1.00 82.75 74 LEU A O 1
ATOM 587 N N . ARG A 1 75 ? -12.983 -8.672 4.476 1.00 82.56 75 ARG A N 1
ATOM 588 C CA . ARG A 1 75 ? -14.142 -8.391 5.337 1.00 82.56 75 ARG A CA 1
ATOM 589 C C . ARG A 1 75 ? -14.301 -9.352 6.526 1.00 82.56 75 ARG A C 1
ATOM 591 O O . ARG A 1 75 ? -14.516 -8.853 7.633 1.00 82.56 75 ARG A O 1
ATOM 598 N N . PRO A 1 76 ? -14.259 -10.692 6.365 1.00 83.06 76 PRO A N 1
ATOM 599 C CA . PRO A 1 76 ? -14.334 -11.608 7.502 1.00 83.06 76 PRO A CA 1
ATOM 600 C C . PRO A 1 76 ? -13.182 -11.399 8.490 1.00 83.06 76 PRO A C 1
ATOM 602 O O . PRO A 1 76 ? -13.423 -11.413 9.694 1.00 83.06 76 PRO A O 1
ATOM 605 N N . PHE A 1 77 ? -11.970 -11.114 8.004 1.00 81.25 77 PHE A N 1
ATOM 606 C CA . PHE A 1 77 ? -10.827 -10.806 8.863 1.00 81.25 77 PHE A CA 1
ATOM 607 C C . PHE A 1 77 ? -11.042 -9.518 9.662 1.00 81.25 77 PHE A C 1
ATOM 609 O O . PHE A 1 77 ? -10.886 -9.528 10.878 1.00 81.25 77 PHE A O 1
ATOM 616 N N . LEU A 1 78 ? -11.499 -8.441 9.019 1.00 81.56 78 LEU A N 1
ATOM 617 C CA . LEU A 1 78 ? -11.841 -7.178 9.687 1.00 81.56 78 LEU A CA 1
ATOM 618 C C . LEU A 1 78 ? -12.870 -7.365 10.813 1.00 81.56 78 LEU A C 1
ATOM 620 O O . LEU A 1 78 ? -12.719 -6.802 11.898 1.00 81.56 78 LEU A O 1
ATOM 624 N N . ARG A 1 79 ? -13.886 -8.207 10.588 1.00 79.12 79 ARG A N 1
ATOM 625 C CA . ARG A 1 79 ? -14.858 -8.566 11.633 1.00 79.12 79 ARG A CA 1
ATOM 626 C C . ARG A 1 79 ? -14.224 -9.355 12.774 1.00 79.12 79 ARG A C 1
ATOM 628 O O . ARG A 1 79 ? -14.565 -9.114 13.927 1.00 79.12 79 ARG A O 1
ATOM 635 N N . LEU A 1 80 ? -13.297 -10.261 12.469 1.00 78.88 80 LEU A N 1
ATOM 636 C CA . LEU A 1 80 ? -12.593 -11.072 13.465 1.00 78.88 80 LEU A CA 1
ATOM 637 C C . LEU A 1 80 ? -11.698 -10.214 14.376 1.00 78.88 80 LEU A C 1
ATOM 639 O O . LEU A 1 80 ? -11.574 -10.496 15.565 1.00 78.88 80 LEU A O 1
ATOM 643 N N . LEU A 1 81 ? -11.166 -9.100 13.863 1.00 75.19 81 LEU A N 1
ATOM 644 C CA . LEU A 1 81 ? -10.458 -8.095 14.666 1.00 75.19 81 LEU A CA 1
ATOM 645 C C . LEU A 1 81 ? -11.380 -7.333 15.650 1.00 75.19 81 LEU A C 1
ATOM 647 O O . LEU A 1 81 ? -10.904 -6.684 16.592 1.00 75.19 81 LEU A O 1
ATOM 651 N N . GLY A 1 82 ? -12.701 -7.453 15.493 1.00 70.38 82 GLY A N 1
ATOM 652 C CA . GLY A 1 82 ? -13.705 -6.785 16.319 1.00 70.38 82 GLY A CA 1
ATOM 653 C C . GLY A 1 82 ? -13.853 -5.301 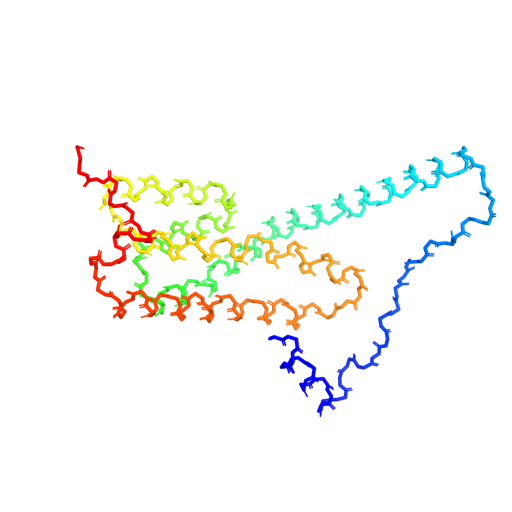15.995 1.00 70.38 82 GLY A C 1
ATOM 654 O O . GLY A 1 82 ? -14.079 -4.513 16.909 1.00 70.38 82 GLY A O 1
ATOM 655 N N . ILE A 1 83 ? -13.665 -4.940 14.724 1.00 79.19 83 ILE A N 1
ATOM 656 C CA . ILE A 1 83 ? -13.933 -3.606 14.182 1.00 79.19 83 ILE A CA 1
ATOM 657 C C . ILE A 1 83 ? -15.438 -3.486 13.895 1.00 79.19 83 ILE A C 1
ATOM 659 O O . ILE A 1 83 ? -16.065 -4.430 13.403 1.00 79.19 83 ILE A O 1
ATOM 663 N N . SER A 1 84 ? -16.020 -2.321 14.181 1.00 77.38 84 SER A N 1
ATOM 664 C CA . SER A 1 84 ? -17.412 -1.982 13.867 1.00 77.38 84 SER A CA 1
ATOM 665 C C . SER A 1 84 ? -17.761 -2.189 12.388 1.00 77.38 84 SER A C 1
ATOM 667 O O . SER A 1 84 ? -16.924 -2.157 11.474 1.00 77.38 84 SER A O 1
ATOM 669 N N . LYS A 1 85 ? -19.050 -2.430 12.130 1.00 79.25 85 LYS A N 1
ATOM 670 C CA . LYS A 1 85 ? -19.557 -2.685 10.777 1.00 79.25 85 LYS A CA 1
ATOM 671 C C . LYS A 1 85 ? -19.417 -1.442 9.892 1.00 79.25 85 LYS A C 1
ATOM 673 O O . LYS A 1 85 ? -19.088 -1.609 8.715 1.00 79.25 85 LYS A O 1
ATOM 678 N N . GLU A 1 86 ? -19.606 -0.235 10.440 1.00 78.88 86 GLU A N 1
ATOM 679 C CA . GLU A 1 86 ? -19.368 1.017 9.712 1.00 78.88 86 GLU A CA 1
ATOM 680 C C . GLU A 1 86 ? -17.899 1.144 9.292 1.00 78.88 86 GLU A C 1
ATOM 682 O O . GLU A 1 86 ? -17.620 1.287 8.100 1.00 78.88 86 GLU A O 1
ATOM 687 N N . ALA A 1 87 ? -16.954 0.994 10.229 1.00 79.62 87 ALA A N 1
ATOM 688 C CA . ALA A 1 87 ? -15.523 1.084 9.935 1.00 79.62 87 ALA A CA 1
ATOM 689 C C . ALA A 1 87 ? -15.070 0.024 8.924 1.00 79.62 87 ALA A C 1
ATOM 691 O O . ALA A 1 87 ? -14.296 0.325 8.019 1.00 79.62 87 ALA A O 1
ATOM 692 N N . THR A 1 88 ? -15.604 -1.198 9.005 1.00 83.38 88 THR A N 1
ATOM 693 C CA . THR A 1 88 ? -15.328 -2.260 8.023 1.00 83.38 88 THR A CA 1
ATOM 694 C C . THR A 1 88 ? -15.774 -1.853 6.617 1.00 83.38 88 THR A C 1
ATOM 696 O O . THR A 1 88 ? -15.014 -1.998 5.662 1.00 83.38 88 THR A O 1
ATOM 699 N N . ASN A 1 89 ? -16.996 -1.328 6.470 1.00 84.19 89 ASN A N 1
ATOM 700 C CA . ASN A 1 89 ? -17.507 -0.897 5.168 1.00 84.19 89 ASN A CA 1
ATOM 701 C C . ASN A 1 89 ? -16.688 0.278 4.608 1.00 84.19 89 ASN A C 1
ATOM 703 O O . ASN A 1 89 ? -16.324 0.259 3.435 1.00 84.19 89 ASN A O 1
ATOM 707 N N . LEU A 1 90 ? -16.341 1.255 5.448 1.00 85.69 90 LEU A N 1
ATOM 708 C CA . LEU A 1 90 ? -15.491 2.388 5.072 1.00 85.69 90 LEU A CA 1
ATOM 709 C C . LEU A 1 90 ? -14.080 1.954 4.671 1.00 85.69 90 LEU A C 1
ATOM 711 O O . LEU A 1 90 ? -13.535 2.466 3.699 1.00 85.69 90 LEU A O 1
ATOM 715 N N . THR A 1 91 ? -13.513 0.967 5.364 1.00 85.19 91 THR A N 1
ATOM 716 C CA . THR A 1 91 ? -12.210 0.381 5.022 1.00 85.19 91 THR A CA 1
ATOM 717 C C . THR A 1 91 ? -12.258 -0.291 3.656 1.00 85.19 91 THR A C 1
ATOM 719 O O . THR A 1 91 ? -11.359 -0.093 2.852 1.00 85.19 91 THR A O 1
ATOM 722 N N . ILE A 1 92 ? -13.322 -1.038 3.347 1.00 82.56 92 ILE A N 1
ATOM 723 C CA . ILE A 1 92 ? -13.509 -1.678 2.031 1.00 82.56 92 ILE A CA 1
ATOM 724 C C . ILE A 1 92 ? -13.626 -0.626 0.924 1.00 82.56 92 ILE A C 1
ATOM 726 O O . ILE A 1 92 ? -12.999 -0.758 -0.130 1.00 82.56 92 ILE A O 1
ATOM 730 N N . ILE A 1 93 ? -14.401 0.434 1.174 1.00 82.75 93 ILE A N 1
ATOM 731 C CA . ILE A 1 93 ? -14.508 1.584 0.270 1.00 82.75 93 ILE A CA 1
ATOM 732 C C . ILE A 1 93 ? -13.128 2.226 0.088 1.00 82.75 93 ILE A C 1
ATOM 734 O O . ILE A 1 93 ? -12.742 2.523 -1.037 1.00 82.75 93 ILE A O 1
ATOM 738 N N . GLY A 1 94 ? -12.355 2.361 1.166 1.00 84.69 94 GLY A N 1
ATOM 739 C CA . GLY A 1 94 ? -10.992 2.876 1.153 1.00 84.69 94 GLY A CA 1
ATOM 740 C C . GLY A 1 94 ? -10.003 2.018 0.377 1.00 84.69 94 GLY A C 1
ATOM 741 O O . GLY A 1 94 ? -9.233 2.552 -0.407 1.00 84.69 94 GLY A O 1
ATOM 742 N N . ILE A 1 95 ? -10.055 0.695 0.520 1.00 80.94 95 ILE A N 1
ATOM 743 C CA . ILE A 1 95 ? -9.217 -0.219 -0.265 1.00 80.94 95 ILE A CA 1
ATOM 744 C C . ILE A 1 95 ? -9.573 -0.088 -1.747 1.00 80.94 95 ILE A C 1
ATOM 746 O O . ILE A 1 95 ? -8.682 -0.110 -2.572 1.00 80.94 95 ILE A O 1
ATOM 750 N N . THR A 1 96 ? -10.853 0.108 -2.079 1.00 78.88 96 THR A N 1
ATOM 751 C CA . THR A 1 96 ? -11.330 0.178 -3.472 1.00 78.88 96 THR A CA 1
ATOM 752 C C . THR A 1 96 ? -11.072 1.536 -4.142 1.00 78.88 96 THR A C 1
ATOM 754 O O . THR A 1 96 ? -10.795 1.610 -5.343 1.00 78.88 96 THR A O 1
ATOM 757 N N . LEU A 1 97 ? -11.242 2.635 -3.403 1.00 80.38 97 LEU A N 1
ATOM 758 C CA . LEU A 1 97 ? -11.108 4.008 -3.910 1.00 80.38 97 LEU A CA 1
ATOM 759 C C . LEU A 1 97 ? -9.714 4.600 -3.662 1.00 80.38 97 LEU A C 1
ATOM 761 O O . LEU A 1 97 ? -9.364 5.596 -4.288 1.00 80.38 97 LEU A O 1
ATOM 765 N N . GLY A 1 98 ? -8.916 3.980 -2.795 1.00 82.12 98 GLY A N 1
ATOM 766 C CA . GLY A 1 98 ? -7.560 4.386 -2.445 1.00 82.12 98 GLY A CA 1
ATOM 767 C C . GLY A 1 98 ? -7.424 4.899 -1.008 1.00 82.12 98 GLY A C 1
ATOM 768 O O . GLY A 1 98 ? -8.372 5.416 -0.406 1.00 82.12 98 GLY A O 1
ATOM 769 N N . LEU A 1 99 ? -6.195 4.798 -0.483 1.00 85.44 99 LEU A N 1
ATOM 770 C CA . LEU A 1 99 ? -5.817 5.174 0.884 1.00 85.44 99 LEU A CA 1
ATOM 771 C C . LEU A 1 99 ? -6.265 6.594 1.251 1.00 85.44 99 LEU A C 1
ATOM 773 O O . LEU A 1 99 ? -6.860 6.788 2.306 1.00 85.44 99 LEU A O 1
ATOM 777 N N . SER A 1 100 ? -6.015 7.579 0.384 1.00 85.19 100 SER A N 1
ATOM 778 C CA . SER A 1 100 ? -6.321 8.987 0.669 1.00 85.19 100 SER A CA 1
ATOM 779 C C . SER A 1 100 ? -7.820 9.232 0.846 1.00 85.19 100 SER A C 1
ATOM 781 O O . SER A 1 100 ? -8.227 9.946 1.761 1.00 85.19 100 SER A O 1
ATOM 783 N N . PHE A 1 101 ? -8.652 8.603 0.009 1.00 85.19 101 PHE A N 1
ATOM 784 C CA . PHE A 1 101 ? -10.106 8.735 0.105 1.00 85.19 101 PHE A CA 1
ATOM 785 C C . PHE A 1 101 ? -10.658 7.940 1.293 1.00 85.19 101 PHE A C 1
ATOM 787 O O . PHE A 1 101 ? -11.419 8.471 2.098 1.00 85.19 101 PHE A O 1
ATOM 794 N N . GLY A 1 102 ? -10.225 6.685 1.445 1.00 85.44 102 GLY A N 1
ATOM 795 C CA . GLY A 1 102 ? -10.622 5.814 2.550 1.00 85.44 102 GLY A CA 1
ATOM 796 C C . GLY A 1 102 ? -10.252 6.359 3.921 1.00 85.44 102 GLY A C 1
ATOM 797 O O . GLY A 1 102 ? -11.093 6.427 4.812 1.00 85.44 102 GLY A O 1
ATOM 798 N N . GLY A 1 103 ? -8.999 6.785 4.074 1.00 85.56 103 GLY A N 1
ATOM 799 C CA . GLY A 1 103 ? -8.483 7.387 5.297 1.00 85.56 103 GLY A CA 1
ATOM 800 C C . GLY A 1 103 ? -9.179 8.704 5.620 1.00 85.56 103 GLY A C 1
ATOM 801 O O . GLY A 1 103 ? -9.603 8.899 6.754 1.00 85.56 103 GLY A O 1
ATOM 802 N N . GLY A 1 104 ? -9.384 9.576 4.625 1.00 87.62 104 GLY A N 1
ATOM 803 C CA . GLY A 1 104 ? -10.116 10.830 4.812 1.00 87.62 104 GLY A CA 1
ATOM 804 C C . GLY A 1 104 ? -11.561 10.612 5.269 1.00 87.62 104 GLY A C 1
ATOM 805 O O . GLY A 1 104 ? -12.012 11.260 6.214 1.00 87.62 104 GLY A O 1
ATOM 806 N N . LEU A 1 105 ? -12.266 9.657 4.656 1.00 88.12 105 LEU A N 1
ATOM 807 C CA . LEU A 1 105 ? -13.639 9.312 5.023 1.00 88.12 105 LEU A CA 1
ATOM 808 C C . LEU A 1 105 ? -13.714 8.687 6.427 1.00 88.12 105 LEU A C 1
ATOM 810 O O . LEU A 1 105 ? -14.563 9.082 7.222 1.00 88.12 105 LEU A O 1
ATOM 814 N N . LEU A 1 106 ? -12.785 7.784 6.765 1.00 87.56 106 LEU A N 1
ATOM 815 C CA . LEU A 1 106 ? -12.662 7.200 8.106 1.00 87.56 106 LEU A CA 1
ATOM 816 C C . LEU A 1 106 ? -12.403 8.266 9.178 1.00 87.56 106 LEU A C 1
ATOM 818 O O . LEU A 1 106 ? -13.040 8.244 10.228 1.00 87.56 106 LEU A O 1
ATOM 822 N N . ILE A 1 107 ? -11.509 9.223 8.912 1.00 84.94 107 ILE A N 1
ATOM 823 C CA . ILE A 1 107 ? -11.224 10.337 9.827 1.00 84.94 107 ILE A CA 1
ATOM 824 C C . ILE A 1 107 ? -12.458 11.229 9.988 1.00 84.94 107 ILE A C 1
ATOM 826 O O . ILE A 1 107 ? -12.759 11.661 11.099 1.00 84.94 107 ILE A O 1
ATOM 830 N N . ASN A 1 108 ? -13.185 11.510 8.905 1.00 86.12 108 ASN A N 1
ATOM 831 C CA . ASN A 1 108 ? -14.365 12.369 8.963 1.00 86.12 108 ASN A CA 1
ATOM 832 C C . ASN A 1 108 ? -15.501 11.727 9.778 1.00 86.12 108 ASN A C 1
ATOM 834 O O . ASN A 1 108 ? -16.112 12.389 10.615 1.00 86.12 108 ASN A O 1
ATOM 838 N N . GLU A 1 109 ? -15.734 10.424 9.611 1.00 82.69 109 GLU A N 1
ATOM 839 C CA . GLU A 1 109 ? -16.722 9.688 10.412 1.00 82.69 109 GLU A CA 1
ATOM 840 C C . GLU A 1 109 ? -16.301 9.532 11.881 1.00 82.69 109 GLU A C 1
ATOM 842 O O . GLU A 1 109 ? -17.147 9.569 12.778 1.00 82.69 109 GLU A O 1
ATOM 847 N N . ALA A 1 110 ? -14.994 9.469 12.157 1.00 82.25 110 ALA A N 1
ATOM 848 C CA . ALA A 1 110 ? -14.467 9.551 13.520 1.00 82.25 110 ALA A CA 1
ATOM 849 C C . ALA A 1 110 ? -14.800 10.897 14.181 1.00 82.25 110 ALA A C 1
ATOM 851 O O . ALA A 1 110 ? -15.232 10.939 15.332 1.00 82.25 110 ALA A O 1
ATOM 852 N N . LYS A 1 111 ? -14.624 12.007 13.446 1.00 81.81 111 LYS A N 1
ATOM 853 C CA . LYS A 1 111 ? -14.941 13.364 13.927 1.00 81.81 111 LYS A CA 1
ATOM 854 C C . LYS A 1 111 ? -16.429 13.544 14.208 1.00 81.81 111 LYS A C 1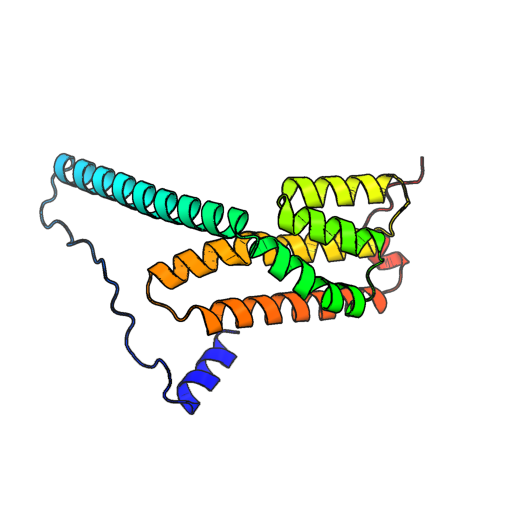
ATOM 856 O O . LYS A 1 111 ? -16.789 14.257 15.133 1.00 81.81 111 LYS A O 1
ATOM 861 N N . ARG A 1 112 ? -17.282 12.871 13.436 1.00 81.81 112 ARG A N 1
ATOM 862 C CA . ARG A 1 112 ? -18.739 12.862 13.616 1.00 81.81 112 ARG A CA 1
ATOM 863 C C . ARG A 1 112 ? -19.212 11.977 14.773 1.00 81.81 112 ARG A C 1
ATOM 865 O O . ARG A 1 112 ? -20.416 11.886 14.990 1.00 81.81 112 ARG A O 1
ATOM 872 N N . GLY A 1 113 ? -18.311 11.279 15.468 1.00 74.06 113 GLY A N 1
ATOM 873 C CA . GLY A 1 113 ? -18.637 10.431 16.618 1.00 74.06 113 GLY A CA 1
ATOM 874 C C . GLY A 1 113 ? -19.392 9.141 16.282 1.00 74.06 113 GLY A C 1
ATOM 875 O O . GLY A 1 113 ? -19.792 8.424 17.193 1.00 74.06 113 GLY A O 1
ATOM 876 N N . HIS A 1 114 ? -19.572 8.816 14.998 1.00 75.25 114 HIS A N 1
ATOM 877 C CA . HIS A 1 114 ? -20.306 7.618 14.577 1.00 75.25 114 HIS A CA 1
ATOM 878 C C . HIS A 1 114 ? -19.481 6.337 14.761 1.00 75.25 114 HIS A C 1
ATOM 880 O O . HIS A 1 114 ? -20.038 5.243 14.807 1.00 75.25 114 HIS A O 1
ATOM 886 N N . ILE A 1 115 ? -18.152 6.462 14.860 1.00 79.50 115 ILE A N 1
ATOM 887 C CA . ILE A 1 115 ? -17.218 5.335 14.916 1.00 79.50 115 ILE A CA 1
ATOM 888 C C . ILE A 1 115 ? -16.180 5.577 16.017 1.00 79.50 115 ILE A C 1
ATOM 890 O O . ILE A 1 115 ? -15.600 6.666 16.081 1.00 79.50 115 ILE A O 1
ATOM 894 N N . PRO A 1 116 ? -15.885 4.577 16.869 1.00 77.94 116 PRO A N 1
ATOM 895 C CA . PRO A 1 116 ? -14.849 4.715 17.883 1.00 77.94 116 PRO A CA 1
ATOM 896 C C . PRO A 1 116 ? -13.470 4.929 17.238 1.00 77.94 116 PRO A C 1
ATOM 898 O O . PRO A 1 116 ? -13.078 4.222 16.309 1.00 77.94 116 PRO A O 1
ATOM 901 N N . ALA A 1 117 ? -12.689 5.871 17.775 1.00 75.31 117 ALA A N 1
ATOM 902 C CA . ALA A 1 117 ? -11.376 6.250 17.235 1.00 75.31 117 ALA A CA 1
ATOM 903 C C . ALA A 1 117 ? -10.392 5.067 17.105 1.00 75.31 117 ALA A C 1
AT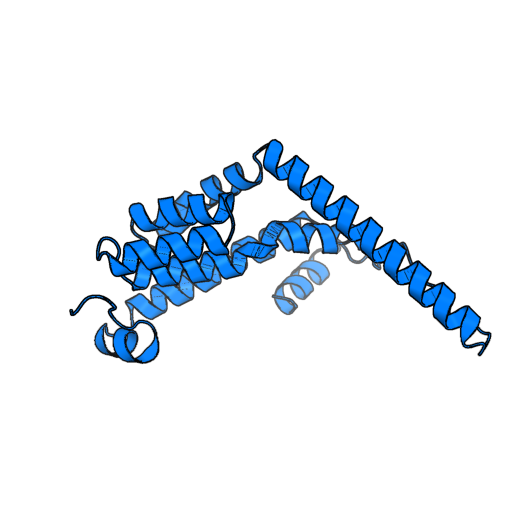OM 905 O O . ALA A 1 117 ? -9.579 5.023 16.184 1.00 75.31 117 ALA A O 1
ATOM 906 N N . ARG A 1 118 ? -10.509 4.069 17.990 1.00 77.00 118 ARG A N 1
ATOM 907 C CA . ARG A 1 118 ? -9.735 2.820 17.941 1.00 77.00 118 ARG A CA 1
ATOM 908 C C . ARG A 1 118 ? -9.977 2.029 16.651 1.00 77.00 118 ARG A C 1
ATOM 910 O O . ARG A 1 118 ? -9.028 1.509 16.061 1.00 77.00 118 ARG A O 1
ATOM 917 N N . ASP A 1 119 ? -11.229 1.929 16.217 1.00 81.88 119 ASP A N 1
ATOM 918 C CA . ASP A 1 119 ? -11.593 1.200 15.000 1.00 81.88 119 ASP A CA 1
ATOM 919 C C . ASP A 1 119 ? -11.083 1.935 13.765 1.00 81.88 119 ASP A C 1
ATOM 921 O O . ASP A 1 119 ? -10.554 1.313 12.848 1.00 81.88 119 ASP A O 1
ATOM 925 N N . VAL A 1 120 ? -11.173 3.265 13.788 1.00 83.62 120 VAL A N 1
ATOM 926 C CA . VAL A 1 120 ? -10.663 4.148 12.735 1.00 83.62 120 VAL A CA 1
ATOM 927 C C . VAL A 1 120 ? -9.158 3.998 12.588 1.00 83.62 120 VAL A C 1
ATOM 929 O O . VAL A 1 120 ? -8.670 3.816 11.476 1.00 83.62 120 VAL A O 1
ATOM 932 N N . PHE A 1 121 ? -8.410 3.999 13.689 1.00 83.81 121 PHE A N 1
ATOM 933 C CA . PHE A 1 121 ? -6.973 3.777 13.605 1.00 83.81 121 PHE A CA 1
ATOM 934 C C . PHE A 1 121 ? -6.624 2.387 13.095 1.00 83.81 121 PHE A C 1
ATOM 936 O O . PHE A 1 121 ? -5.779 2.261 12.215 1.00 83.81 121 PHE A O 1
ATOM 943 N N . THR A 1 122 ? -7.278 1.347 13.616 1.00 84.44 122 THR A N 1
ATOM 944 C CA . THR A 1 122 ? -7.011 -0.032 13.184 1.00 84.44 122 THR A CA 1
ATOM 945 C C . THR A 1 122 ? -7.281 -0.181 11.682 1.00 84.44 122 THR A C 1
ATOM 947 O O . THR A 1 122 ? -6.486 -0.785 10.963 1.00 84.44 122 THR A O 1
ATOM 950 N N . ALA A 1 123 ? -8.359 0.437 11.192 1.00 86.19 123 ALA A N 1
ATOM 951 C CA . ALA A 1 123 ? -8.704 0.505 9.778 1.00 86.19 123 ALA A CA 1
ATOM 952 C C . ALA A 1 123 ? -7.662 1.266 8.942 1.00 86.19 123 ALA A C 1
ATOM 954 O O . ALA A 1 123 ? -7.233 0.764 7.905 1.00 86.19 123 ALA A O 1
ATOM 955 N N . ILE A 1 124 ? -7.222 2.445 9.391 1.00 87.38 124 ILE A N 1
ATOM 956 C CA . ILE A 1 124 ? -6.199 3.252 8.704 1.00 87.38 124 ILE A CA 1
ATOM 957 C C . ILE A 1 124 ? -4.853 2.521 8.666 1.00 87.38 124 ILE A C 1
ATOM 959 O O . ILE A 1 124 ? -4.185 2.520 7.635 1.00 87.38 124 ILE A O 1
ATOM 963 N N . MET A 1 125 ? -4.458 1.872 9.760 1.00 87.19 125 MET A N 1
ATOM 964 C CA . MET A 1 125 ? -3.205 1.124 9.847 1.00 87.19 125 MET A CA 1
ATOM 965 C C . MET A 1 125 ? -3.214 -0.084 8.902 1.00 87.19 125 MET A C 1
ATOM 967 O O . MET A 1 125 ? -2.232 -0.333 8.204 1.00 87.19 125 MET A O 1
ATOM 971 N N . LEU A 1 126 ? -4.347 -0.791 8.818 1.00 86.75 126 LEU A N 1
ATOM 972 C CA . LEU A 1 126 ? -4.529 -1.867 7.848 1.00 86.75 126 LEU A CA 1
ATOM 973 C C . LEU A 1 126 ? -4.499 -1.341 6.406 1.00 86.75 126 LEU A C 1
ATOM 975 O O . LEU A 1 126 ? -3.805 -1.907 5.568 1.00 86.75 126 LEU A O 1
ATOM 979 N N . LEU A 1 127 ? -5.221 -0.255 6.118 1.00 86.75 127 LEU A N 1
ATOM 980 C CA . LEU A 1 127 ? -5.207 0.412 4.814 1.00 86.75 127 LEU A CA 1
ATOM 981 C C . LEU A 1 127 ? -3.787 0.797 4.393 1.00 86.75 127 LEU A C 1
ATOM 983 O O . LEU A 1 127 ? -3.424 0.584 3.243 1.00 86.75 127 LEU A O 1
ATOM 987 N N . ASN A 1 128 ? -2.982 1.309 5.324 1.00 87.44 128 ASN A N 1
ATOM 988 C CA . ASN A 1 128 ? -1.591 1.680 5.082 1.00 87.44 128 ASN A CA 1
ATOM 989 C C . ASN A 1 128 ? -0.740 0.459 4.696 1.00 87.44 128 ASN A C 1
ATOM 991 O O . ASN A 1 128 ? -0.118 0.457 3.637 1.00 87.44 128 ASN A O 1
ATOM 995 N N . LEU A 1 129 ? -0.809 -0.624 5.477 1.00 86.69 129 LEU A N 1
ATOM 996 C CA . LEU A 1 129 ? -0.084 -1.870 5.188 1.00 86.69 129 LEU A CA 1
ATOM 997 C C . LEU A 1 129 ? -0.493 -2.536 3.868 1.00 86.69 129 LEU A C 1
ATOM 999 O O . LEU A 1 129 ? 0.288 -3.291 3.291 1.00 86.69 129 LEU A O 1
ATOM 1003 N N . LEU A 1 130 ? -1.726 -2.309 3.418 1.00 84.25 130 LEU A N 1
ATOM 1004 C CA . LEU A 1 130 ? -2.265 -2.916 2.204 1.00 84.25 130 LEU A CA 1
ATOM 1005 C C . LEU A 1 130 ? -2.217 -1.995 0.980 1.00 84.25 130 LEU A C 1
ATOM 1007 O O . LEU A 1 130 ? -2.512 -2.462 -0.118 1.00 84.25 130 LEU A O 1
ATOM 1011 N N . HIS A 1 131 ? -1.855 -0.717 1.140 1.00 82.50 131 HIS A N 1
ATOM 1012 C CA . HIS A 1 131 ? -1.998 0.301 0.094 1.00 82.50 131 HIS A CA 1
ATOM 1013 C C . HIS A 1 131 ? -1.266 -0.057 -1.201 1.00 82.50 131 HIS A C 1
ATOM 1015 O O . HIS A 1 131 ? -1.820 0.137 -2.279 1.00 82.50 131 HIS A O 1
ATOM 1021 N N . SER A 1 132 ? -0.071 -0.634 -1.078 1.00 81.75 132 SER A N 1
ATOM 1022 C CA . SER A 1 132 ? 0.742 -1.083 -2.210 1.00 81.75 132 SER A CA 1
ATOM 1023 C C . SER A 1 132 ? 0.795 -2.615 -2.310 1.00 81.75 132 SER A C 1
ATOM 1025 O O . SER A 1 132 ? 1.752 -3.204 -2.821 1.00 81.75 132 SER A O 1
ATOM 1027 N N . LEU A 1 133 ? -0.232 -3.316 -1.792 1.00 84.00 133 LEU A N 1
ATOM 1028 C CA . LEU A 1 133 ? -0.183 -4.777 -1.721 1.00 84.00 133 LEU A CA 1
ATOM 1029 C C . LEU A 1 133 ? -0.133 -5.434 -3.110 1.00 84.00 133 LEU A C 1
ATOM 1031 O O . LEU A 1 133 ? 0.498 -6.474 -3.254 1.00 84.00 133 LEU A O 1
ATOM 1035 N N . ILE A 1 134 ? -0.767 -4.836 -4.115 1.00 81.94 134 ILE A N 1
ATOM 1036 C CA . ILE A 1 134 ? -0.780 -5.368 -5.486 1.00 81.94 134 ILE A CA 1
ATOM 1037 C C . ILE A 1 134 ? 0.383 -4.783 -6.299 1.00 81.94 134 ILE A C 1
ATOM 1039 O O . ILE A 1 134 ? 1.077 -5.517 -7.002 1.00 81.94 134 ILE A O 1
ATOM 1043 N N . GLU A 1 135 ? 0.624 -3.479 -6.173 1.00 86.06 135 GLU A N 1
ATOM 1044 C CA . GLU A 1 135 ? 1.650 -2.749 -6.925 1.00 86.06 135 GLU A CA 1
ATOM 1045 C C . GLU A 1 135 ? 3.063 -3.272 -6.635 1.00 86.06 135 GLU A C 1
ATOM 1047 O O . GLU A 1 135 ? 3.727 -3.731 -7.566 1.00 86.06 135 GLU A O 1
ATOM 1052 N N . ASP A 1 136 ? 3.488 -3.342 -5.364 1.00 85.81 136 ASP A N 1
ATOM 1053 C CA . ASP A 1 136 ? 4.839 -3.846 -5.069 1.00 85.81 136 ASP A CA 1
ATOM 1054 C C . ASP A 1 136 ? 4.988 -5.330 -5.437 1.00 85.81 136 ASP A C 1
ATOM 1056 O O . ASP A 1 136 ? 6.059 -5.757 -5.858 1.00 85.81 136 ASP A O 1
ATOM 1060 N N . THR A 1 137 ? 3.928 -6.144 -5.303 1.00 86.06 137 THR A N 1
ATOM 1061 C CA . THR A 1 137 ? 4.010 -7.567 -5.683 1.00 86.06 137 THR A CA 1
ATOM 1062 C C . THR A 1 137 ? 4.169 -7.749 -7.182 1.00 86.06 137 THR A C 1
ATOM 1064 O O . THR A 1 137 ? 4.884 -8.653 -7.598 1.00 86.06 137 THR A O 1
ATOM 1067 N N . LEU A 1 138 ? 3.535 -6.902 -7.995 1.00 84.50 138 LEU A N 1
ATOM 1068 C CA . LEU A 1 138 ? 3.693 -6.943 -9.446 1.00 84.50 138 LEU A CA 1
ATOM 1069 C C . LEU A 1 138 ? 5.080 -6.443 -9.873 1.00 84.50 138 LEU A C 1
ATOM 1071 O O . LEU A 1 138 ? 5.660 -7.008 -10.795 1.00 84.50 138 LEU A O 1
ATOM 1075 N N . LEU A 1 139 ? 5.640 -5.445 -9.181 1.00 84.50 139 LEU A N 1
ATOM 1076 C CA . LEU A 1 139 ? 7.029 -5.019 -9.390 1.00 84.50 139 LEU A CA 1
ATOM 1077 C C . LEU A 1 139 ? 8.023 -6.140 -9.075 1.00 84.50 139 LEU A C 1
ATOM 1079 O O . LEU A 1 139 ? 8.931 -6.399 -9.859 1.00 84.50 139 LEU A O 1
ATOM 1083 N N . ILE A 1 140 ? 7.843 -6.832 -7.951 1.00 83.44 140 ILE A N 1
ATOM 1084 C CA . ILE A 1 140 ? 8.727 -7.933 -7.555 1.00 83.44 140 ILE A CA 1
ATOM 1085 C C . ILE A 1 140 ? 8.546 -9.153 -8.477 1.00 83.44 140 ILE A C 1
ATOM 1087 O O . ILE A 1 140 ? 9.525 -9.808 -8.833 1.00 83.44 140 ILE A O 1
ATOM 1091 N N . LEU A 1 141 ? 7.320 -9.413 -8.942 1.00 84.00 141 LEU A N 1
ATOM 1092 C CA . LEU A 1 141 ? 7.047 -10.419 -9.970 1.00 84.00 141 LEU A CA 1
ATOM 1093 C C . LEU A 1 141 ? 7.776 -10.104 -11.282 1.00 84.00 141 LEU A C 1
ATOM 1095 O O . LEU A 1 141 ? 8.319 -11.011 -11.905 1.00 84.00 141 LEU A O 1
ATOM 1099 N N . LEU A 1 142 ? 7.833 -8.831 -11.690 1.00 80.56 142 LEU A N 1
ATOM 1100 C CA . LEU A 1 142 ? 8.554 -8.415 -12.897 1.00 80.56 142 LEU A CA 1
ATOM 1101 C C . LEU A 1 142 ? 10.064 -8.706 -12.810 1.00 80.56 142 LEU A C 1
ATOM 1103 O O . LEU A 1 142 ? 10.703 -8.949 -13.828 1.00 80.56 142 LEU A O 1
ATOM 1107 N N . ILE A 1 143 ? 10.620 -8.724 -11.596 1.00 76.88 143 ILE A N 1
ATOM 1108 C CA . ILE A 1 143 ? 12.022 -9.080 -11.325 1.00 76.88 143 ILE A CA 1
ATOM 1109 C C . ILE A 1 143 ? 12.231 -10.614 -11.339 1.00 76.88 143 ILE A C 1
ATOM 1111 O O . ILE A 1 143 ? 13.366 -11.082 -11.336 1.00 76.88 143 ILE A O 1
ATOM 1115 N N . GLY A 1 144 ? 11.156 -11.409 -11.421 1.00 71.56 144 GLY A N 1
ATOM 1116 C CA . GLY A 1 144 ? 11.198 -12.871 -11.553 1.00 71.56 144 GLY A CA 1
ATOM 1117 C C . GLY A 1 144 ? 10.930 -13.646 -10.260 1.00 71.56 144 GLY A C 1
ATOM 1118 O O . GLY A 1 144 ? 11.174 -14.849 -10.209 1.00 71.56 144 GLY A O 1
ATOM 1119 N N . ALA A 1 145 ? 10.446 -12.987 -9.207 1.00 77.12 145 ALA A N 1
ATOM 1120 C CA . ALA A 1 145 ? 10.136 -13.644 -7.939 1.00 77.12 145 ALA A CA 1
ATOM 1121 C C . ALA A 1 145 ? 8.718 -14.247 -7.908 1.00 77.12 145 ALA A C 1
ATOM 1123 O O . ALA A 1 145 ? 7.806 -13.787 -8.598 1.00 77.12 145 ALA A O 1
ATOM 1124 N N . ASP A 1 146 ? 8.519 -15.262 -7.060 1.00 81.12 146 ASP A N 1
ATOM 1125 C CA . ASP A 1 146 ? 7.240 -15.965 -6.931 1.00 81.12 146 ASP A CA 1
ATOM 1126 C C . ASP A 1 146 ? 6.121 -15.053 -6.392 1.00 81.12 146 ASP A C 1
ATOM 1128 O O . ASP A 1 146 ? 6.174 -14.551 -5.264 1.00 81.12 146 ASP A O 1
ATOM 1132 N N . PHE A 1 147 ? 5.074 -14.863 -7.203 1.00 79.75 147 PHE A N 1
ATOM 1133 C CA . PHE A 1 147 ? 3.939 -14.000 -6.866 1.00 79.75 147 PHE A CA 1
ATOM 1134 C C . PHE A 1 147 ? 3.191 -14.492 -5.625 1.00 79.75 147 PHE A C 1
ATOM 1136 O O . PHE A 1 147 ? 2.873 -13.703 -4.732 1.00 79.75 147 PHE A O 1
ATOM 1143 N N . PHE A 1 148 ? 2.884 -15.792 -5.573 1.00 81.75 148 PHE A N 1
ATOM 1144 C CA . PHE A 1 148 ? 1.968 -16.348 -4.582 1.00 81.75 148 PHE A CA 1
ATOM 1145 C C . PHE A 1 148 ? 2.543 -16.220 -3.171 1.00 81.75 148 PHE A C 1
ATOM 1147 O O . PHE A 1 148 ? 1.854 -15.762 -2.256 1.00 81.75 148 PHE A O 1
ATOM 1154 N N . THR A 1 149 ? 3.822 -16.545 -3.006 1.00 82.19 149 THR A N 1
ATOM 1155 C CA . THR A 1 149 ? 4.491 -16.531 -1.707 1.00 82.19 149 THR A CA 1
ATOM 1156 C C . THR A 1 149 ? 4.590 -15.121 -1.131 1.00 82.19 149 THR A C 1
ATOM 1158 O O . THR A 1 149 ? 4.297 -14.902 0.047 1.00 82.19 149 THR A O 1
ATOM 1161 N N . ILE A 1 150 ? 4.943 -14.135 -1.958 1.00 85.25 150 ILE A N 1
ATOM 1162 C CA . ILE A 1 150 ? 5.114 -12.747 -1.510 1.00 85.25 150 ILE A CA 1
ATOM 1163 C C . ILE A 1 150 ? 3.758 -12.106 -1.226 1.00 85.25 150 ILE A C 1
ATOM 1165 O O . ILE A 1 150 ? 3.581 -11.463 -0.188 1.00 85.25 150 ILE A O 1
ATOM 1169 N N . PHE A 1 151 ? 2.787 -12.311 -2.117 1.00 86.56 151 PHE A N 1
ATOM 1170 C CA . PHE A 1 151 ? 1.446 -11.762 -1.969 1.00 86.56 151 PHE A CA 1
ATOM 1171 C C . PHE A 1 151 ? 0.761 -12.286 -0.701 1.00 86.56 151 PHE A C 1
ATOM 1173 O O . PHE A 1 151 ? 0.350 -11.494 0.153 1.00 86.56 151 PHE A O 1
ATOM 1180 N N . TRP A 1 152 ? 0.679 -13.612 -0.535 1.00 85.38 152 TRP A N 1
ATOM 1181 C CA . TRP A 1 152 ? 0.014 -14.209 0.625 1.00 85.38 152 TRP A CA 1
ATOM 1182 C C . TRP A 1 152 ? 0.811 -14.025 1.907 1.00 85.38 152 TRP A C 1
ATOM 1184 O O . TRP A 1 152 ? 0.218 -13.714 2.940 1.00 85.38 152 TRP A O 1
ATOM 1194 N N . GLY A 1 153 ? 2.140 -14.137 1.849 1.00 86.88 153 GLY A N 1
ATOM 1195 C CA . GLY A 1 153 ? 3.007 -13.888 2.997 1.00 86.88 153 GLY A CA 1
ATOM 1196 C C . GLY A 1 153 ? 2.812 -12.482 3.557 1.00 86.88 153 GLY A C 1
ATOM 1197 O O . GLY A 1 153 ? 2.619 -12.318 4.763 1.00 86.88 153 GLY A O 1
ATOM 1198 N N . ARG A 1 154 ? 2.771 -11.467 2.682 1.00 86.75 154 ARG A N 1
ATOM 1199 C CA . ARG A 1 154 ? 2.519 -10.081 3.087 1.00 86.75 154 ARG A CA 1
ATOM 1200 C C . ARG A 1 154 ? 1.095 -9.879 3.591 1.00 86.75 154 ARG A C 1
ATOM 1202 O O . ARG A 1 154 ? 0.918 -9.242 4.625 1.00 86.75 154 ARG A O 1
ATOM 1209 N N . LEU A 1 155 ? 0.092 -10.436 2.913 1.00 86.38 155 LEU A N 1
ATOM 1210 C CA . LEU A 1 155 ? -1.306 -10.298 3.326 1.00 86.38 155 LEU A CA 1
ATOM 1211 C C . LEU A 1 155 ? -1.536 -10.881 4.728 1.00 86.38 155 LEU A C 1
ATOM 1213 O O . LEU A 1 155 ? -2.090 -10.208 5.598 1.00 86.38 155 LEU A O 1
ATOM 1217 N N . ILE A 1 156 ? -1.071 -12.110 4.957 1.00 87.00 156 ILE A N 1
ATOM 1218 C CA . ILE A 1 156 ? -1.188 -12.801 6.244 1.00 87.00 156 ILE A CA 1
ATOM 1219 C C . ILE A 1 156 ? -0.413 -12.043 7.321 1.00 87.00 156 ILE A C 1
ATOM 1221 O O . ILE A 1 156 ? -0.952 -11.798 8.399 1.00 87.00 156 ILE A O 1
ATOM 1225 N N . PHE A 1 157 ? 0.819 -11.618 7.033 1.00 87.88 157 PHE A N 1
ATOM 1226 C CA . PHE A 1 157 ? 1.620 -10.844 7.976 1.00 87.88 157 PHE A CA 1
ATOM 1227 C C . PHE A 1 157 ? 0.936 -9.541 8.386 1.00 87.88 157 PHE A C 1
ATOM 1229 O O . PHE A 1 157 ? 0.830 -9.269 9.579 1.00 87.88 157 PHE A O 1
ATOM 1236 N N . SER A 1 158 ? 0.428 -8.765 7.427 1.00 87.44 158 SER A N 1
ATOM 1237 C CA . SER A 1 158 ? -0.276 -7.512 7.703 1.00 87.44 158 SER A CA 1
ATOM 1238 C C . SER A 1 158 ? -1.507 -7.746 8.577 1.00 87.44 158 SER A C 1
ATOM 1240 O O . SER A 1 158 ? -1.705 -7.047 9.567 1.00 87.44 158 SER A O 1
ATOM 1242 N N . VAL A 1 159 ? -2.308 -8.768 8.270 1.00 85.31 159 VAL A N 1
ATOM 1243 C CA . VAL A 1 159 ? -3.491 -9.113 9.070 1.00 85.31 159 VAL A CA 1
ATOM 1244 C C . VAL A 1 159 ? -3.111 -9.551 10.486 1.00 85.31 159 VAL A C 1
ATOM 1246 O O . VAL A 1 159 ? -3.719 -9.078 11.445 1.00 85.31 159 VAL A O 1
ATOM 1249 N N . ILE A 1 160 ? -2.101 -10.413 10.642 1.00 87.38 160 ILE A N 1
ATOM 1250 C CA . ILE A 1 160 ? -1.626 -10.875 11.956 1.00 87.38 160 ILE A CA 1
ATOM 1251 C C . ILE A 1 160 ? -1.063 -9.708 12.767 1.00 87.38 160 ILE A C 1
ATOM 1253 O O . ILE A 1 160 ? -1.397 -9.562 13.941 1.00 87.38 160 ILE A O 1
ATOM 1257 N N . LEU A 1 161 ? -0.242 -8.855 12.153 1.00 88.38 161 LEU A N 1
ATOM 1258 C CA . LEU A 1 161 ? 0.360 -7.703 12.814 1.00 88.38 161 LEU A CA 1
ATOM 1259 C C . LEU A 1 161 ? -0.721 -6.754 13.339 1.00 88.38 161 LEU A C 1
ATOM 1261 O O . LEU A 1 161 ? -0.698 -6.385 14.513 1.00 88.38 161 LEU A O 1
ATOM 1265 N N . ILE A 1 162 ? -1.713 -6.420 12.509 1.00 87.12 162 ILE A N 1
ATOM 1266 C CA . ILE A 1 162 ? -2.834 -5.580 12.941 1.00 87.12 162 ILE A CA 1
ATOM 1267 C C . ILE A 1 162 ? -3.692 -6.292 13.987 1.00 87.12 162 ILE A C 1
ATOM 1269 O O . ILE A 1 162 ? -4.143 -5.640 14.923 1.00 87.12 162 ILE A O 1
ATOM 1273 N N . ALA A 1 163 ? -3.888 -7.609 13.902 1.00 84.62 163 ALA A N 1
ATOM 1274 C CA . ALA A 1 163 ? -4.607 -8.353 14.934 1.00 84.62 163 ALA A CA 1
ATOM 1275 C C . ALA A 1 163 ? -3.889 -8.287 16.293 1.00 84.62 163 ALA A C 1
ATOM 1277 O O . ALA A 1 163 ? -4.535 -8.044 17.314 1.00 84.62 163 ALA A O 1
ATOM 1278 N N . ILE A 1 164 ? -2.559 -8.427 16.313 1.00 85.75 164 ILE A N 1
ATOM 1279 C CA . ILE A 1 164 ? -1.737 -8.287 17.525 1.00 85.75 164 ILE A CA 1
ATOM 1280 C C . ILE A 1 164 ? -1.853 -6.868 18.083 1.00 85.75 164 ILE A C 1
ATOM 1282 O O . ILE A 1 164 ? -2.107 -6.704 19.275 1.00 85.75 164 ILE A O 1
ATOM 1286 N N . VAL A 1 165 ? -1.724 -5.845 17.235 1.00 85.06 165 VAL A N 1
ATOM 1287 C CA . VAL A 1 165 ? -1.854 -4.439 17.647 1.00 85.06 165 VAL A CA 1
ATOM 1288 C C . VAL A 1 165 ? -3.259 -4.156 18.184 1.00 85.06 165 VAL A C 1
ATOM 1290 O O . VAL A 1 165 ? -3.402 -3.602 19.271 1.00 85.06 165 VAL A O 1
ATOM 1293 N N . ALA A 1 166 ? -4.306 -4.599 17.488 1.00 80.62 166 ALA A N 1
ATOM 1294 C CA . ALA A 1 166 ? -5.696 -4.419 17.898 1.00 80.62 166 ALA A CA 1
ATOM 1295 C C . ALA A 1 166 ? -6.003 -5.109 19.235 1.00 80.62 166 ALA A C 1
ATOM 1297 O O . ALA A 1 166 ? -6.736 -4.550 20.056 1.00 80.62 166 ALA A O 1
ATOM 1298 N N . GLN A 1 167 ? -5.437 -6.297 19.469 1.00 79.44 167 GLN A N 1
ATOM 1299 C CA . GLN A 1 167 ? -5.576 -7.034 20.725 1.00 7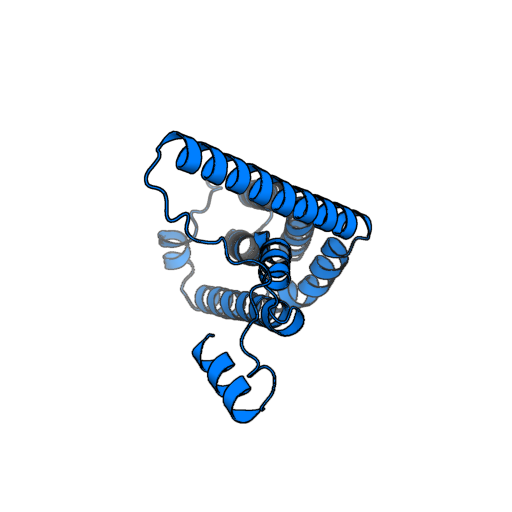9.44 167 GLN A CA 1
ATOM 1300 C C . GLN A 1 167 ? -4.737 -6.419 21.854 1.00 79.44 167 GLN A C 1
ATOM 1302 O O . GLN A 1 167 ? -5.194 -6.370 22.995 1.00 79.44 167 GLN A O 1
ATOM 1307 N N . GLY A 1 168 ? -3.543 -5.907 21.547 1.00 78.62 168 GLY A N 1
ATOM 1308 C CA . GLY A 1 168 ? -2.709 -5.154 22.484 1.00 78.62 168 GLY A CA 1
ATOM 1309 C C . GLY A 1 168 ? -3.398 -3.873 22.946 1.00 78.62 168 GLY A C 1
ATOM 1310 O O . GLY A 1 168 ? -3.480 -3.618 24.142 1.00 78.62 168 GLY A O 1
ATOM 1311 N N . ILE A 1 169 ? -4.005 -3.132 22.015 1.00 73.56 169 ILE A N 1
ATOM 1312 C CA . ILE A 1 169 ? -4.811 -1.943 22.314 1.00 73.56 169 ILE A CA 1
ATOM 1313 C C . ILE A 1 169 ? -6.028 -2.295 23.181 1.00 73.56 169 ILE A C 1
ATOM 1315 O O . ILE A 1 169 ? -6.325 -1.558 24.110 1.00 73.56 169 ILE A O 1
ATOM 1319 N N . LYS A 1 170 ? -6.715 -3.423 22.930 1.00 68.88 170 LYS A N 1
ATOM 1320 C CA . LYS A 1 170 ? -7.826 -3.896 23.789 1.00 68.88 170 LYS A CA 1
ATOM 1321 C C . LYS A 1 170 ? -7.395 -4.199 25.226 1.00 68.88 170 LYS A C 1
ATOM 1323 O O . LYS A 1 170 ? -8.227 -4.146 26.123 1.00 68.88 170 LYS A O 1
ATOM 1328 N N . ARG A 1 171 ? -6.135 -4.596 25.431 1.00 65.75 171 ARG A N 1
ATOM 1329 C CA . ARG A 1 171 ? -5.580 -4.949 26.748 1.00 65.75 171 ARG A CA 1
ATOM 1330 C C . ARG A 1 171 ? -4.984 -3.758 27.499 1.00 65.75 171 ARG A C 1
ATOM 1332 O O . ARG A 1 171 ? -4.730 -3.883 28.692 1.00 65.75 171 ARG A O 1
ATOM 1339 N N . LEU A 1 172 ? -4.741 -2.640 26.820 1.00 59.41 172 LEU A N 1
ATOM 1340 C CA . LEU A 1 172 ? -4.241 -1.409 27.421 1.00 59.41 172 LEU A CA 1
ATOM 1341 C C . LEU A 1 172 ? -5.419 -0.530 27.863 1.00 59.41 172 LEU A C 1
ATOM 1343 O O . LEU A 1 172 ? -6.408 -0.406 27.146 1.00 59.41 172 LEU A O 1
ATOM 1347 N N . ASP A 1 173 ? -5.299 0.072 29.046 1.00 51.88 173 ASP A N 1
ATOM 1348 C CA . ASP A 1 173 ? -6.319 0.939 29.647 1.00 51.88 173 ASP A CA 1
ATOM 1349 C C . ASP A 1 173 ? -6.703 2.105 28.708 1.00 51.88 173 ASP A C 1
ATOM 1351 O O . ASP A 1 173 ? -5.835 2.738 28.087 1.00 51.88 173 ASP A O 1
ATOM 1355 N N . GLU A 1 174 ? -8.003 2.417 28.612 1.00 55.06 174 GLU A N 1
ATOM 1356 C CA . GLU A 1 174 ? -8.551 3.444 27.703 1.00 55.06 174 GLU A CA 1
ATOM 1357 C C . GLU A 1 174 ? -7.892 4.818 27.921 1.00 55.06 174 GLU A C 1
ATOM 1359 O O . GLU A 1 174 ? -7.729 5.595 26.975 1.00 55.06 174 GLU A O 1
ATOM 1364 N N . ARG A 1 175 ? -7.421 5.085 29.148 1.00 50.69 175 ARG A N 1
ATOM 1365 C CA . ARG A 1 175 ? -6.737 6.325 29.542 1.00 50.69 175 ARG A CA 1
ATOM 1366 C C . ARG A 1 175 ? -5.334 6.477 28.950 1.00 50.69 175 ARG A C 1
ATOM 1368 O O . ARG A 1 175 ? -4.920 7.599 28.663 1.00 50.69 175 ARG A O 1
ATOM 1375 N N . THR A 1 176 ? -4.586 5.392 28.744 1.00 53.31 176 THR A N 1
ATOM 1376 C CA . THR A 1 176 ? -3.239 5.450 28.141 1.00 53.31 176 THR A CA 1
ATOM 1377 C C . THR A 1 176 ? -3.329 5.514 26.619 1.00 53.31 176 THR A C 1
ATOM 1379 O O . THR A 1 176 ? -2.573 6.242 25.974 1.00 53.31 176 THR A O 1
ATOM 1382 N N . CYS A 1 177 ? -4.307 4.813 26.039 1.00 52.94 177 CYS A N 1
ATOM 1383 C CA . CYS A 1 177 ? -4.534 4.807 24.598 1.00 52.94 177 CYS A CA 1
ATOM 1384 C C . CYS A 1 177 ? -5.029 6.172 24.088 1.00 52.94 177 CYS A C 1
ATOM 1386 O O . CYS A 1 177 ? -4.574 6.637 23.043 1.00 52.94 177 CYS A O 1
ATOM 1388 N N . GLN A 1 178 ? -5.856 6.876 24.874 1.00 54.94 178 GLN A N 1
ATOM 1389 C CA . GLN A 1 178 ? -6.255 8.254 24.569 1.00 54.94 178 GLN A CA 1
ATOM 1390 C C . GLN A 1 178 ? -5.113 9.275 24.628 1.00 54.94 178 GLN A C 1
ATOM 1392 O O . GLN A 1 178 ? -5.154 10.307 23.962 1.00 54.94 178 GLN A O 1
ATOM 1397 N N . ARG A 1 179 ? -4.097 9.010 25.453 1.00 52.19 179 ARG A N 1
ATOM 1398 C CA . ARG A 1 179 ? -3.003 9.954 25.699 1.00 52.19 179 ARG A CA 1
ATOM 1399 C C . ARG A 1 179 ? -1.839 9.794 24.720 1.00 52.19 179 ARG A C 1
ATOM 1401 O O . ARG A 1 179 ? -1.118 10.761 24.510 1.00 52.19 179 ARG A O 1
ATOM 1408 N N . TYR A 1 180 ? -1.652 8.601 24.145 1.00 54.88 180 TYR A N 1
ATOM 1409 C CA . TYR A 1 180 ? -0.490 8.286 23.298 1.00 54.88 180 TYR A CA 1
ATOM 1410 C C . TYR A 1 180 ? -0.835 7.818 21.875 1.00 54.88 180 TYR A C 1
ATOM 1412 O O . TYR A 1 180 ? -0.007 7.971 20.984 1.00 54.88 180 TYR A O 1
ATOM 1420 N N . PHE A 1 181 ? -2.031 7.260 21.639 1.00 54.09 181 PHE A N 1
ATOM 1421 C CA . PHE A 1 181 ? -2.407 6.698 20.334 1.00 54.09 181 PHE A CA 1
ATOM 1422 C C . PHE A 1 181 ? -3.565 7.448 19.650 1.00 54.09 181 PHE A C 1
ATOM 1424 O O . PHE A 1 181 ? -3.462 7.704 18.452 1.00 54.09 181 PHE A O 1
ATOM 1431 N N . TYR A 1 182 ? -4.628 7.853 20.369 1.00 53.38 182 TYR A N 1
ATOM 1432 C CA . TYR A 1 182 ? -5.797 8.546 19.779 1.00 53.38 182 TYR A CA 1
ATOM 1433 C C . TYR A 1 182 ? -6.299 9.710 20.631 1.00 53.38 182 TYR A C 1
ATOM 1435 O O . TYR A 1 182 ? -6.841 9.496 21.708 1.00 53.38 182 TYR A O 1
ATOM 1443 N N . GLN A 1 183 ? -6.255 10.937 20.120 1.00 51.06 183 GLN A N 1
ATOM 1444 C CA . GLN A 1 183 ? -6.941 12.055 20.768 1.00 51.06 183 GLN A CA 1
ATOM 1445 C C . GLN A 1 183 ? -8.434 12.013 20.389 1.00 51.06 183 GLN A C 1
ATOM 1447 O O . GLN A 1 183 ? -8.768 11.943 19.205 1.00 51.06 183 GLN A O 1
ATOM 1452 N N . LYS A 1 184 ? -9.350 12.020 21.371 1.00 49.91 184 LYS A N 1
ATOM 1453 C CA . LYS A 1 184 ? -10.790 12.210 21.105 1.00 49.91 184 LYS A CA 1
ATOM 1454 C C . LYS A 1 184 ? -10.965 13.567 20.415 1.00 49.91 184 LYS A C 1
ATOM 1456 O O . LYS A 1 184 ? -10.602 14.586 20.988 1.00 49.91 184 LYS A O 1
ATOM 1461 N N . VAL A 1 185 ? -11.491 13.571 19.188 1.00 55.66 185 VAL A N 1
ATOM 1462 C CA . VAL A 1 185 ? -11.677 14.803 18.393 1.00 55.66 185 VAL A CA 1
ATOM 1463 C C . VAL A 1 185 ? -13.028 15.483 18.669 1.00 55.66 185 VAL A C 1
ATOM 1465 O O . VAL A 1 185 ? -13.226 16.619 18.259 1.00 55.66 185 VAL A O 1
ATOM 1468 N N . SER A 1 186 ? -13.946 14.831 19.387 1.00 46.91 186 SER A N 1
ATOM 1469 C CA . SER A 1 186 ? -15.253 15.397 19.739 1.00 46.91 186 SER A CA 1
ATOM 1470 C C . SER A 1 186 ? -15.361 15.604 21.248 1.00 46.91 186 SER A C 1
ATOM 1472 O O . SER A 1 186 ? -15.894 14.748 21.945 1.00 46.91 186 SER A O 1
ATOM 1474 N N . ASP A 1 187 ? -14.832 16.734 21.707 1.00 43.28 187 ASP A N 1
ATOM 1475 C CA . ASP A 1 187 ? -15.357 17.515 22.833 1.00 43.28 187 ASP A CA 1
ATOM 1476 C C . ASP A 1 187 ? -15.170 18.995 22.450 1.00 43.28 187 ASP A C 1
ATOM 1478 O O . ASP A 1 187 ? -14.194 19.640 22.834 1.00 43.28 187 ASP A O 1
ATOM 1482 N N . ASN A 1 188 ? -16.047 19.475 21.562 1.00 38.44 188 ASN A N 1
ATOM 1483 C CA . ASN A 1 188 ? -16.441 20.880 21.412 1.00 38.44 188 ASN A CA 1
ATOM 1484 C C . ASN A 1 188 ? -17.730 20.966 20.591 1.00 38.44 188 ASN A C 1
ATOM 1486 O O . ASN A 1 188 ? -17.737 20.409 19.469 1.00 38.44 188 ASN A O 1
#

pLDDT: mean 77.28, std 12.53, range [38.44, 93.06]

Organism: NCBI:txid2829489

Radius of gyration: 21.63 Å; chains: 1; bounding box: 55×48×53 Å

Secondary structure (DSSP, 8-state):
-HHHHHHHHHHH--S-S----S----------HHHHHHHHHHHHHHHHHHHHHHHHHHHHHHHHTHHHHHHHHHHHHHHHTT--HHHHHHHHHHHHH-HHHHHHHHHHHHHTTSS-HHHHHHHHHHHHHHTTTTHHHHHHHHTT--HHHHHHHHHHHHHHHHHHHHHHHHHS-HHHHHHHT-------

Foldseek 3Di:
DVVVVVVCCVVPVPPPDDQPQPDDDDDPPDPDPVVVVVVVVVVVVVVVVVVVVLVVVVVVCLVVCVLLVVLVVCLVLLVVLVADPVLSVLLSVCSNVHLVNSLVVLVVCLLVVVGPVLSSVLSSQLRVLCRCLPVVLVVVVNSPDDSPCSSVVSNVVSSVVSSVVSVVLVVDDPVVCCVPPNPRNPDD

Sequence (188 aa):
LASILHFTYETGDLLNQTAVTIWQPDLAEDPSYLVWALEQLKSFVMIFAVVSVLLFVLKVLKLIGIEKAMAILLRPFLRLLGISKEATNLTIIGITLGLSFGGGLLINEAKRGHIPARDVFTAIMLLNLLHSLIEDTLLILLIGADFFTIFWGRLIFSVILIAIVAQGIKRLDERTCQRYFYQKVSDN